Protein AF-A0A7Z9M5X7-F1 (afdb_monomer)

Solvent-accessible surface area (backbone atoms only — not comparable to full-atom values): 11691 Å² total; per-residue (Å²): 135,89,78,88,83,79,83,78,82,72,77,82,73,74,77,71,72,74,72,73,81,44,65,55,22,66,80,64,40,65,66,46,79,31,42,62,35,96,73,72,51,61,43,74,56,80,88,69,52,50,56,64,25,82,84,73,34,67,66,46,84,58,35,66,27,12,63,49,86,80,25,78,59,44,31,93,78,30,75,36,68,67,77,68,55,42,76,64,80,77,88,60,98,77,73,91,84,71,91,79,73,92,67,80,84,87,81,72,96,73,77,71,96,64,94,64,71,53,72,47,82,49,64,43,59,79,86,65,86,60,66,46,78,74,52,68,66,69,94,32,35,36,33,29,27,40,55,94,65,61,34,16,46,24,24,30,48,85,69,39,51,64,75,42,65,53,93,54,53,62,67,59,76,43,84,41,83,46,75,51,111

Structure (mmCIF, N/CA/C/O backbone):
data_AF-A0A7Z9M5X7-F1
#
_entry.id   AF-A0A7Z9M5X7-F1
#
loop_
_atom_site.group_PDB
_atom_site.id
_atom_site.type_symbol
_atom_site.label_atom_id
_atom_site.label_alt_id
_atom_site.label_comp_id
_atom_site.label_asym_id
_atom_site.label_entity_id
_atom_site.label_seq_id
_atom_site.pdbx_PDB_ins_code
_atom_site.Cartn_x
_atom_site.Cartn_y
_atom_site.Cartn_z
_atom_site.occupancy
_atom_site.B_iso_or_equiv
_atom_site.auth_seq_id
_atom_site.auth_comp_id
_atom_site.auth_asym_id
_atom_site.auth_atom_id
_atom_site.pdbx_PDB_model_num
ATOM 1 N N . MET A 1 1 ? -39.568 18.246 119.944 1.00 48.78 1 MET A N 1
ATOM 2 C CA . MET A 1 1 ? -39.068 17.417 118.819 1.00 48.78 1 MET A CA 1
ATOM 3 C C . MET A 1 1 ? -39.770 17.855 117.542 1.00 48.78 1 MET A C 1
ATOM 5 O O . MET A 1 1 ? -40.956 18.134 117.645 1.00 48.78 1 MET A O 1
ATOM 9 N N . ARG A 1 2 ? -39.073 17.828 116.387 1.00 38.84 2 ARG A N 1
ATOM 10 C CA . ARG A 1 2 ? -39.495 18.247 115.018 1.00 38.84 2 ARG A CA 1
ATOM 11 C C . ARG A 1 2 ? -39.270 19.739 114.723 1.00 38.84 2 ARG A C 1
ATOM 13 O O . ARG A 1 2 ? -39.712 20.562 115.504 1.00 38.84 2 ARG A O 1
ATOM 20 N N . LYS A 1 3 ? -38.613 20.168 113.639 1.00 44.41 3 LYS A N 1
ATOM 21 C CA . LYS A 1 3 ? -37.858 19.524 112.539 1.00 44.41 3 LYS A CA 1
ATOM 22 C C . LYS A 1 3 ? -36.760 20.532 112.135 1.00 44.41 3 LYS A C 1
ATOM 24 O O . LYS A 1 3 ? -37.069 21.705 111.967 1.00 44.41 3 LYS A O 1
ATOM 29 N N . LYS A 1 4 ? -35.498 20.101 112.004 1.00 51.28 4 LYS A N 1
ATOM 30 C CA . LYS A 1 4 ? -34.449 20.905 111.350 1.00 51.28 4 LYS A CA 1
ATOM 31 C C . LYS A 1 4 ? -34.709 20.838 109.844 1.00 51.28 4 LYS A C 1
ATOM 33 O O . LYS A 1 4 ? -34.610 19.754 109.277 1.00 51.28 4 LYS A O 1
ATOM 38 N N . ASN A 1 5 ? -35.071 21.957 109.221 1.00 49.75 5 ASN A N 1
ATOM 39 C CA . ASN A 1 5 ? -35.153 22.045 107.766 1.00 49.75 5 ASN A CA 1
ATOM 40 C C . ASN A 1 5 ? -33.733 22.216 107.223 1.00 49.75 5 ASN A C 1
ATOM 42 O O . ASN A 1 5 ? -33.118 23.266 107.389 1.00 49.75 5 ASN A O 1
ATOM 46 N N . PHE A 1 6 ? -33.207 21.147 106.635 1.00 46.16 6 PHE A N 1
ATOM 47 C CA . PHE A 1 6 ? -31.938 21.147 105.924 1.00 46.16 6 PHE A CA 1
ATOM 48 C C . PHE A 1 6 ? -32.229 21.612 104.494 1.00 46.16 6 PHE A C 1
ATOM 50 O O . PHE A 1 6 ? -32.829 20.876 103.713 1.00 46.16 6 PHE A O 1
ATOM 57 N N . VAL A 1 7 ? -31.899 22.864 104.177 1.00 56.25 7 VAL A N 1
ATOM 58 C CA . VAL A 1 7 ? -31.987 23.376 102.804 1.00 56.25 7 VAL A CA 1
ATOM 59 C C . VAL A 1 7 ? -30.739 22.896 102.074 1.00 56.25 7 VAL A C 1
ATOM 61 O O . VAL A 1 7 ? -29.641 23.395 102.307 1.00 56.25 7 VAL A O 1
ATOM 64 N N . LEU A 1 8 ? -30.908 21.867 101.248 1.00 45.38 8 LEU A N 1
ATOM 65 C CA . 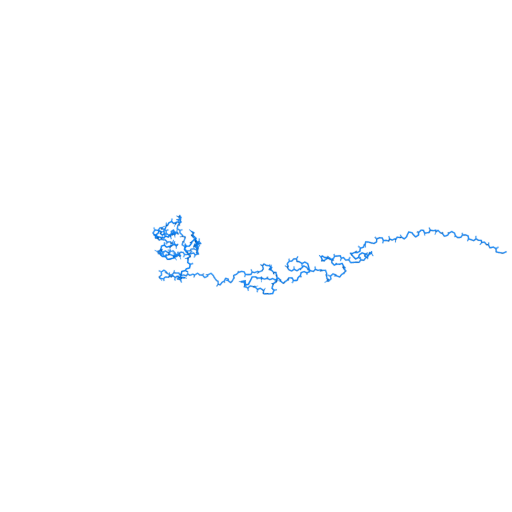LEU A 1 8 ? -29.863 21.311 100.399 1.00 45.38 8 LEU A CA 1
ATOM 66 C C . LEU A 1 8 ? -29.799 22.153 99.112 1.00 45.38 8 LEU A C 1
ATOM 68 O O . LEU A 1 8 ? -30.655 22.013 98.242 1.00 45.38 8 LEU A O 1
ATOM 72 N N . PHE A 1 9 ? -28.817 23.048 98.994 1.00 52.97 9 PHE A N 1
ATOM 73 C CA . PHE A 1 9 ? -28.481 23.667 97.709 1.00 52.97 9 PHE A CA 1
ATOM 74 C C . PHE A 1 9 ? -27.723 22.628 96.875 1.00 52.97 9 PHE A C 1
ATOM 76 O O . PHE A 1 9 ? -26.519 22.452 97.048 1.00 52.97 9 PHE A O 1
ATOM 83 N N . LEU A 1 10 ? -28.433 21.903 96.004 1.00 54.12 10 LEU A N 1
ATOM 84 C CA . LEU A 1 10 ? -27.771 21.205 94.904 1.00 54.12 10 LEU A CA 1
ATOM 85 C C . LEU A 1 10 ? -27.222 22.270 93.948 1.00 54.12 10 LEU A C 1
ATOM 87 O O . LEU A 1 10 ? -27.985 23.156 93.550 1.00 54.12 10 LEU A O 1
ATOM 91 N N . PRO A 1 11 ? -25.933 22.217 93.572 1.00 50.22 11 PRO A N 1
ATOM 92 C CA . PRO A 1 11 ? -25.444 23.082 92.520 1.00 50.22 11 PRO A CA 1
ATOM 93 C C . PRO A 1 11 ? -26.224 22.714 91.258 1.00 50.22 11 PRO A C 1
ATOM 95 O O . PRO A 1 11 ? -26.298 21.537 90.896 1.00 50.22 11 PRO A O 1
ATOM 98 N N . LEU A 1 12 ? -26.824 23.708 90.598 1.00 55.47 12 LEU A N 1
ATOM 99 C CA . LEU A 1 12 ? -27.161 23.571 89.189 1.00 55.47 12 LEU A CA 1
ATOM 100 C C . LEU A 1 12 ? -25.833 23.351 88.458 1.00 55.47 12 LEU A C 1
ATOM 102 O O . LEU A 1 12 ? -25.166 24.296 88.045 1.00 55.47 12 LEU A O 1
ATOM 106 N N . LEU A 1 13 ? -25.438 22.086 88.328 1.00 55.97 13 LEU A N 1
ATOM 107 C CA . LEU A 1 13 ? -24.708 21.630 87.164 1.00 55.97 13 LEU A CA 1
ATOM 108 C C . LEU A 1 13 ? -25.634 21.951 86.000 1.00 55.97 13 LEU A C 1
ATOM 110 O O . LEU A 1 13 ? -26.582 21.219 85.725 1.00 55.97 13 LEU A O 1
ATOM 114 N N . PHE A 1 14 ? -25.408 23.114 85.388 1.00 50.88 14 PHE A N 1
ATOM 115 C CA . PHE A 1 14 ? -25.770 23.331 84.002 1.00 50.88 14 PHE A CA 1
ATOM 116 C C . PHE A 1 14 ? -25.239 22.097 83.272 1.00 50.88 14 PHE A C 1
ATOM 118 O O . PHE A 1 14 ? -24.031 21.945 83.097 1.00 50.88 14 PHE A O 1
ATOM 125 N N . TRP A 1 15 ? -26.139 21.173 82.938 1.00 54.28 15 TRP A N 1
ATOM 126 C CA . TRP A 1 15 ? -25.952 20.277 81.816 1.00 54.28 15 TRP A CA 1
ATOM 127 C C . TRP A 1 15 ? -25.795 21.197 80.607 1.00 54.28 15 TRP A C 1
ATOM 129 O O . TRP A 1 15 ? -26.752 21.511 79.907 1.00 54.28 15 TRP A O 1
ATOM 139 N N . LEU A 1 16 ? -24.574 21.694 80.405 1.00 52.31 16 LEU A N 1
ATOM 140 C CA . LEU A 1 16 ? -24.079 21.866 79.062 1.00 52.31 16 LEU A CA 1
ATOM 141 C C . LEU A 1 16 ? -24.111 20.438 78.521 1.00 52.31 16 LEU A C 1
ATOM 143 O O . LEU A 1 16 ? -23.247 19.625 78.843 1.00 52.31 16 LEU A O 1
ATOM 147 N N . SER A 1 17 ? -25.203 20.098 77.834 1.00 57.09 17 SER A N 1
ATOM 148 C CA . SER A 1 17 ? -25.139 19.071 76.809 1.00 57.09 17 SER A CA 1
ATOM 149 C C . SER A 1 17 ? -23.939 19.481 75.964 1.00 57.09 17 SER A C 1
ATOM 151 O O . SER A 1 17 ? -24.006 20.485 75.255 1.00 57.09 17 SER A O 1
ATOM 153 N N . CYS A 1 18 ? -22.800 18.810 76.131 1.00 58.72 18 CYS A N 1
ATOM 154 C CA . CYS A 1 18 ? -21.928 18.651 74.987 1.00 58.72 18 CYS A CA 1
ATOM 155 C C . CYS A 1 18 ? -22.779 17.838 74.015 1.00 58.72 18 CYS A C 1
ATOM 157 O O . CYS A 1 18 ? -22.801 16.613 74.084 1.00 58.72 18 CYS A O 1
ATOM 159 N N . GLU A 1 19 ? -23.538 18.526 73.164 1.00 63.50 19 GLU A N 1
ATOM 160 C CA . GLU A 1 19 ? -23.719 18.016 71.819 1.00 63.50 19 GLU A CA 1
ATOM 161 C C . GLU A 1 19 ? -22.284 17.970 71.286 1.00 63.50 19 GLU A C 1
ATOM 163 O O . GLU A 1 19 ? -21.685 19.005 70.987 1.00 63.50 19 GLU A O 1
ATOM 168 N N . GLU A 1 20 ? -21.646 16.802 71.347 1.00 65.94 20 GLU A N 1
ATOM 169 C CA . GLU A 1 20 ? -20.441 16.611 70.560 1.00 65.94 20 GLU A CA 1
ATOM 170 C C . GLU A 1 20 ? -20.914 16.698 69.114 1.00 65.94 20 GLU A C 1
ATOM 172 O O . GLU A 1 20 ? -21.592 15.795 68.624 1.00 65.94 20 GLU A O 1
ATOM 177 N N . ASP A 1 21 ? -20.652 17.841 68.475 1.00 75.25 21 ASP A N 1
ATOM 178 C CA . ASP A 1 21 ? -20.867 18.038 67.045 1.00 75.25 21 ASP A CA 1
ATOM 179 C C . ASP A 1 21 ? -19.886 17.121 66.307 1.00 75.25 21 ASP A C 1
ATOM 181 O O . ASP A 1 21 ? -18.819 17.532 65.846 1.00 75.25 21 ASP A O 1
ATOM 185 N N . LEU A 1 22 ? -20.222 15.832 66.269 1.00 81.94 22 LEU A N 1
ATOM 186 C CA . LEU A 1 22 ? -19.482 14.849 65.509 1.00 81.94 22 LEU A CA 1
ATOM 187 C C . LEU A 1 22 ? -19.642 15.194 64.026 1.00 81.94 22 LEU A C 1
ATOM 189 O O . LEU A 1 22 ? -20.759 15.506 63.586 1.00 81.94 22 LEU A O 1
ATOM 193 N N . PRO A 1 23 ? -18.547 15.154 63.245 1.00 88.44 23 PRO A N 1
ATOM 194 C CA . PRO A 1 23 ? -18.641 15.326 61.808 1.00 88.44 23 PRO A CA 1
ATOM 195 C C . PRO A 1 23 ? -19.648 14.313 61.264 1.00 88.44 23 PRO A C 1
ATOM 197 O O . PRO A 1 23 ? -19.671 13.152 61.674 1.00 88.44 23 PRO A O 1
ATOM 200 N N . LYS A 1 24 ? -20.537 14.795 60.400 1.00 91.56 24 LYS A N 1
ATOM 201 C CA . LYS A 1 24 ? -21.509 13.940 59.727 1.00 91.56 24 LYS A CA 1
ATOM 202 C C . LYS A 1 24 ? -20.807 13.181 58.612 1.00 91.56 24 LYS A C 1
ATOM 204 O O . LYS A 1 24 ? -19.989 13.772 57.909 1.00 91.56 24 LYS A O 1
ATOM 209 N N . ASP A 1 25 ? -21.157 11.913 58.467 1.00 92.06 25 ASP A N 1
ATOM 210 C CA . ASP A 1 25 ? -20.797 11.103 57.309 1.00 92.06 25 ASP A CA 1
ATOM 211 C C . ASP A 1 25 ? -21.549 11.577 56.045 1.00 92.06 25 ASP A C 1
ATOM 213 O O . ASP A 1 25 ? -22.361 12.513 56.101 1.00 92.06 25 ASP A O 1
ATOM 217 N N . CYS A 1 26 ? -21.299 10.950 54.893 1.00 92.94 26 CYS A N 1
ATOM 218 C CA . CYS A 1 26 ? -21.973 11.327 53.642 1.00 92.94 26 CYS A CA 1
ATOM 219 C C . CYS A 1 26 ? -23.506 11.121 53.684 1.00 92.94 26 CYS A C 1
ATOM 221 O O . CYS A 1 26 ? -24.237 11.762 52.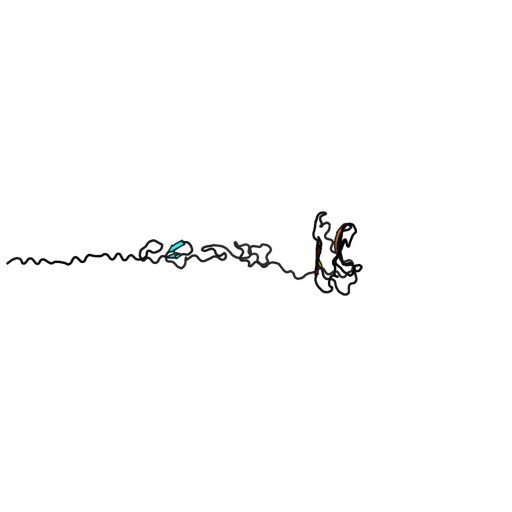928 1.00 92.94 26 CYS A O 1
ATOM 223 N N . ALA A 1 27 ? -24.019 10.287 54.600 1.00 93.06 27 ALA A N 1
ATOM 224 C CA . ALA A 1 27 ? -25.445 10.022 54.792 1.00 93.06 27 ALA A CA 1
ATOM 225 C C . ALA A 1 27 ? -26.090 11.024 55.768 1.00 93.06 27 ALA A C 1
ATOM 227 O O . ALA A 1 27 ? -27.301 10.992 56.013 1.00 93.06 27 ALA A O 1
ATOM 228 N N . GLY A 1 28 ? -25.296 11.943 56.323 1.00 90.75 28 GLY A N 1
ATOM 229 C CA . GLY A 1 28 ? -25.739 12.945 57.281 1.00 90.75 28 GLY A CA 1
ATOM 230 C C . GLY A 1 28 ? -25.826 12.437 58.722 1.00 90.75 28 GLY A C 1
ATOM 231 O O . GLY A 1 28 ? -26.390 13.149 59.562 1.00 90.75 28 GLY A O 1
ATOM 232 N N . VAL A 1 29 ? -25.285 11.252 59.022 1.00 91.25 29 VAL A N 1
ATOM 233 C CA . VAL A 1 29 ? -25.244 10.643 60.355 1.00 91.25 29 VAL A CA 1
ATOM 234 C C . VAL A 1 29 ? -24.035 11.194 61.125 1.00 91.25 29 VAL A C 1
ATOM 236 O O . VAL A 1 29 ? -22.893 10.982 60.716 1.00 91.25 29 VAL A O 1
ATOM 239 N N . PRO A 1 30 ? -24.240 11.923 62.241 1.00 92.06 30 PRO A N 1
ATOM 240 C CA . PRO A 1 30 ? -23.137 12.398 63.076 1.00 92.06 30 PRO A CA 1
ATOM 241 C C . PRO A 1 30 ? -22.311 11.229 63.625 1.00 92.06 30 PRO A C 1
ATOM 243 O O . PRO A 1 30 ? -22.854 10.368 64.317 1.00 92.06 30 PRO A O 1
ATOM 246 N N . GLY A 1 31 ? -21.010 11.212 63.328 1.00 88.00 31 GLY A N 1
ATOM 247 C CA . GLY A 1 31 ? -20.092 10.150 63.745 1.00 88.00 31 GLY A CA 1
ATOM 248 C C . GLY A 1 31 ? -20.298 8.807 63.041 1.00 88.00 31 GLY A C 1
ATOM 249 O O . GLY A 1 31 ? -19.847 7.798 63.575 1.00 88.00 31 GLY A O 1
ATOM 250 N N . GLY A 1 32 ? -21.012 8.780 61.911 1.00 89.19 32 GLY A N 1
ATOM 251 C CA . GLY A 1 32 ? -21.097 7.597 61.056 1.00 89.19 32 GLY A CA 1
ATOM 252 C C . GLY A 1 32 ? -19.807 7.352 60.266 1.00 89.19 32 GLY A C 1
ATOM 253 O O . GLY A 1 32 ? -18.961 8.241 60.155 1.00 89.19 32 GLY A O 1
ATOM 254 N N . ASP A 1 33 ? -19.674 6.140 59.726 1.00 91.38 33 ASP A N 1
ATOM 255 C CA . ASP A 1 33 ? -18.477 5.679 59.006 1.00 91.38 33 ASP A CA 1
ATOM 256 C C . ASP A 1 33 ? -18.623 5.750 57.470 1.00 91.38 33 ASP A C 1
ATOM 258 O O . ASP A 1 33 ? -17.667 5.448 56.759 1.00 91.38 33 ASP A O 1
ATOM 262 N N . ALA A 1 34 ? -19.791 6.148 56.943 1.00 90.75 34 ALA A N 1
ATOM 263 C CA . ALA A 1 34 ? -20.050 6.141 55.503 1.00 90.75 34 ALA A CA 1
ATOM 264 C C . ALA A 1 34 ? -19.240 7.216 54.752 1.00 90.75 34 ALA A C 1
ATOM 266 O O . ALA A 1 34 ? -19.184 8.388 55.149 1.00 90.75 34 ALA A O 1
ATOM 267 N N . VAL A 1 35 ? -18.658 6.837 53.618 1.00 89.00 35 VAL A N 1
ATOM 268 C CA . VAL A 1 35 ? -17.896 7.732 52.741 1.00 89.00 35 VAL A CA 1
ATOM 269 C C . VAL A 1 35 ? -18.532 7.714 51.353 1.00 89.00 35 VAL A C 1
ATOM 271 O O . VAL A 1 35 ? -19.075 6.705 50.920 1.00 89.00 35 VAL A O 1
ATOM 274 N N . GLU A 1 36 ? -18.537 8.865 50.682 1.00 88.50 36 GLU A N 1
ATOM 275 C CA . GLU A 1 36 ? -18.952 8.927 49.281 1.00 88.50 36 GLU A CA 1
ATOM 276 C C . GLU A 1 36 ? -17.824 8.335 48.431 1.00 88.50 36 GLU A C 1
ATOM 278 O O . GLU A 1 36 ? -16.700 8.843 48.471 1.00 88.50 36 GLU A O 1
ATOM 283 N N . ASP A 1 37 ? -18.109 7.244 47.723 1.00 83.12 37 ASP A N 1
ATOM 284 C CA . ASP A 1 37 ? -17.170 6.622 46.795 1.00 83.12 37 ASP A CA 1
ATOM 285 C C . ASP A 1 37 ? -17.011 7.451 45.505 1.00 83.12 37 ASP A C 1
ATOM 287 O O . ASP A 1 37 ? -17.733 8.424 45.252 1.00 83.12 37 ASP A O 1
ATOM 291 N N . ASP A 1 38 ? -16.063 7.067 44.647 1.00 78.69 38 ASP A N 1
ATOM 292 C CA . ASP A 1 38 ? -15.793 7.797 43.403 1.00 78.69 38 ASP A CA 1
ATOM 293 C C . ASP A 1 38 ? -16.965 7.724 42.386 1.00 78.69 38 ASP A C 1
ATOM 295 O O . ASP A 1 38 ? -16.961 8.450 41.386 1.00 78.69 38 ASP A O 1
ATOM 299 N N . CYS A 1 39 ? -17.995 6.899 42.632 1.00 79.62 39 CYS A N 1
ATOM 300 C CA . CYS A 1 39 ? -19.234 6.844 41.847 1.00 79.62 39 CYS A CA 1
ATOM 301 C C . CYS A 1 39 ? -20.443 7.515 42.529 1.00 79.62 39 CYS A C 1
ATOM 303 O O . CYS A 1 39 ? -21.557 7.469 41.993 1.00 79.62 39 CYS A O 1
ATOM 305 N N . GLY A 1 40 ? -20.222 8.228 43.638 1.00 79.94 40 GLY A N 1
ATOM 306 C CA . GLY A 1 40 ? -21.226 9.035 44.330 1.00 79.94 40 GLY A CA 1
ATOM 307 C C . GLY A 1 40 ? -22.194 8.227 45.199 1.00 79.94 40 GLY A C 1
ATOM 308 O O . GLY A 1 40 ? -23.258 8.736 45.572 1.00 79.94 40 GLY A O 1
ATOM 309 N N . VAL A 1 41 ? -21.878 6.964 45.493 1.00 86.62 41 VAL A N 1
ATOM 310 C CA . VAL A 1 41 ? -22.623 6.139 46.444 1.00 86.62 41 VAL A CA 1
ATOM 311 C C . VAL A 1 41 ? -22.049 6.370 47.832 1.00 86.62 41 VAL A C 1
ATOM 313 O O . VAL A 1 41 ? -20.847 6.344 48.059 1.00 86.62 41 VAL A O 1
ATOM 316 N N . CYS A 1 42 ? -22.942 6.645 48.773 1.00 89.69 42 CYS A N 1
ATOM 317 C CA . CYS A 1 42 ? -22.590 6.867 50.161 1.00 89.69 42 CYS A CA 1
ATOM 318 C C . CYS A 1 42 ? -22.847 5.595 50.976 1.00 89.69 42 CYS A C 1
ATOM 320 O O . CYS A 1 42 ? -23.989 5.344 51.379 1.00 89.69 42 CYS A O 1
ATOM 322 N N . ASP A 1 43 ? -21.800 4.811 51.222 1.00 87.44 43 ASP A N 1
ATOM 323 C CA . ASP A 1 43 ? -21.830 3.655 52.118 1.00 87.44 43 ASP A CA 1
ATOM 324 C C . ASP A 1 43 ? -20.454 3.399 52.773 1.00 87.44 43 ASP A C 1
ATOM 326 O O . ASP A 1 43 ? -19.553 4.232 52.698 1.00 87.44 43 ASP A O 1
ATOM 330 N N . ASP A 1 44 ? -20.333 2.328 53.556 1.00 87.69 44 ASP A N 1
ATOM 331 C CA . ASP A 1 44 ? -19.118 1.937 54.284 1.00 87.69 44 ASP A CA 1
ATOM 332 C C . ASP A 1 44 ? -18.506 0.631 53.749 1.00 87.69 44 ASP A C 1
ATOM 334 O O . ASP A 1 44 ? -17.675 0.011 54.423 1.00 87.69 44 ASP A O 1
ATOM 338 N N . ASN A 1 45 ? -18.936 0.171 52.569 1.00 82.31 45 ASN A N 1
ATOM 339 C CA . ASN A 1 45 ? -18.566 -1.129 52.042 1.00 82.31 45 ASN A CA 1
ATOM 340 C C . ASN A 1 45 ? -17.498 -1.017 50.939 1.00 82.31 45 ASN A C 1
ATOM 342 O O . ASN A 1 45 ? -17.833 -0.985 49.754 1.00 82.31 45 ASN A O 1
ATOM 346 N N . PRO A 1 46 ? -16.207 -1.191 51.291 1.00 79.94 46 PRO A N 1
ATOM 347 C CA . PRO A 1 46 ? -15.104 -1.035 50.347 1.00 79.94 46 PRO A CA 1
ATOM 348 C C . PRO A 1 46 ? -15.096 -2.056 49.202 1.00 79.94 46 PRO A C 1
ATOM 350 O O . PRO A 1 46 ? -14.268 -1.987 48.302 1.00 79.94 46 PRO A O 1
ATOM 353 N N . SER A 1 47 ? -15.968 -3.070 49.253 1.00 77.06 47 SER A N 1
ATOM 354 C CA . SER A 1 47 ? -16.101 -4.057 48.179 1.00 77.06 47 SER A CA 1
ATOM 355 C C . SER A 1 47 ? -16.991 -3.604 47.020 1.00 77.06 47 SER A C 1
ATOM 357 O O . SER A 1 47 ? -17.003 -4.286 45.994 1.00 77.06 47 SER A O 1
ATOM 359 N N . ASN A 1 48 ? -17.738 -2.505 47.170 1.00 73.62 48 ASN A N 1
ATOM 360 C CA . ASN A 1 48 ? -18.510 -1.897 46.084 1.00 73.62 48 ASN A CA 1
ATOM 361 C C . ASN A 1 48 ? -18.106 -0.457 45.770 1.00 73.62 48 ASN A C 1
ATOM 363 O O . ASN A 1 48 ? -18.828 0.193 45.017 1.00 73.62 48 ASN A O 1
ATOM 367 N N . ASP A 1 49 ? -16.952 -0.017 46.271 1.00 76.94 49 ASP A N 1
ATOM 368 C CA . ASP A 1 49 ? -16.280 1.199 45.824 1.00 76.94 49 ASP A CA 1
ATOM 369 C C . ASP A 1 49 ? -15.918 1.001 44.344 1.00 76.94 49 ASP A C 1
ATOM 371 O O . ASP A 1 49 ? -15.029 0.216 44.006 1.00 76.94 49 ASP A O 1
ATOM 375 N N . CYS A 1 50 ? -16.688 1.618 43.448 1.00 78.56 50 CYS A N 1
ATOM 376 C CA . CYS A 1 50 ? -16.661 1.365 42.008 1.00 78.56 50 CYS A CA 1
ATOM 377 C C . CYS A 1 50 ? -15.243 1.286 41.404 1.00 78.56 50 CYS A C 1
ATOM 379 O O . CYS A 1 50 ? -14.512 2.274 41.386 1.00 78.56 50 CYS A O 1
ATOM 381 N N . GLU A 1 51 ? -14.884 0.137 40.818 1.00 81.19 51 GLU A N 1
ATOM 382 C CA . GLU A 1 51 ? -13.630 -0.004 40.068 1.00 81.19 51 GLU A CA 1
ATOM 383 C C . GLU A 1 51 ? -13.711 0.703 38.701 1.00 81.19 51 GLU A C 1
ATOM 385 O O . GLU A 1 51 ? -14.767 0.768 38.058 1.00 81.19 51 GLU A O 1
ATOM 390 N N . GLU A 1 52 ? -12.577 1.251 38.260 1.00 86.56 52 GLU A N 1
ATOM 391 C CA . GLU A 1 52 ? -12.405 1.814 36.921 1.00 86.56 52 GLU A CA 1
ATOM 392 C C . GLU A 1 52 ? -12.416 0.682 35.883 1.00 86.56 52 GLU A C 1
ATOM 394 O O . GLU A 1 52 ? -11.690 -0.307 36.017 1.00 86.56 52 GLU A O 1
ATOM 399 N N . ASP A 1 53 ? -13.245 0.807 34.844 1.00 87.31 53 ASP A N 1
ATOM 400 C CA . ASP A 1 53 ? -13.200 -0.125 33.725 1.00 87.31 53 ASP A CA 1
ATOM 401 C C . ASP A 1 53 ? -11.981 0.129 32.828 1.00 87.31 53 ASP A C 1
ATOM 403 O O . ASP A 1 53 ? -11.217 1.082 32.976 1.00 87.31 53 ASP A O 1
ATOM 407 N N . CYS A 1 54 ? -11.786 -0.735 31.841 1.00 88.56 54 CYS A N 1
ATOM 408 C CA . CYS A 1 54 ? -10.628 -0.656 30.960 1.00 88.56 54 CYS A CA 1
ATOM 409 C C . CYS A 1 54 ? -10.608 0.581 30.029 1.00 88.56 54 CYS A C 1
ATOM 411 O O . CYS A 1 54 ? -9.592 0.830 29.381 1.00 88.56 54 CYS A O 1
ATOM 413 N N . ALA A 1 55 ? -11.699 1.354 29.957 1.00 89.81 55 ALA A N 1
ATOM 414 C CA . ALA A 1 55 ? -11.801 2.615 29.221 1.00 89.81 55 ALA A CA 1
ATOM 415 C C . ALA A 1 55 ? -11.616 3.848 30.125 1.00 89.81 55 ALA A C 1
ATOM 417 O O . ALA A 1 55 ? -11.755 4.984 29.663 1.00 89.81 55 ALA A O 1
ATOM 418 N N . GLY A 1 56 ? -11.312 3.634 31.403 1.00 87.38 56 GLY A N 1
ATOM 419 C CA . GLY A 1 56 ? -11.142 4.699 32.376 1.00 87.38 56 GLY A CA 1
ATOM 420 C C . GLY A 1 56 ? -12.454 5.206 32.981 1.00 87.38 56 GLY A C 1
ATOM 421 O O . GLY A 1 56 ? -12.536 6.349 33.433 1.00 87.38 56 GLY A O 1
ATOM 422 N N . ILE A 1 57 ? -13.527 4.409 32.912 1.00 84.38 57 ILE A N 1
ATOM 423 C CA . ILE A 1 57 ? -14.856 4.796 33.389 1.00 84.38 57 ILE A CA 1
ATOM 424 C C . ILE A 1 57 ? -15.169 4.054 34.689 1.00 84.38 57 ILE A C 1
ATOM 426 O O . ILE A 1 57 ? -15.298 2.831 34.704 1.00 84.38 57 ILE A O 1
ATOM 430 N N . LEU A 1 58 ? -15.340 4.802 35.780 1.00 85.62 58 LEU A N 1
ATOM 431 C CA . LEU A 1 58 ? -15.756 4.264 37.079 1.00 85.62 58 LEU A CA 1
ATOM 432 C C . LEU A 1 58 ? -17.133 3.601 36.987 1.00 85.62 58 LEU A C 1
ATOM 434 O O . LEU A 1 58 ? -18.092 4.207 36.502 1.00 85.62 58 LEU A O 1
ATOM 438 N N . GLY A 1 59 ? -17.223 2.346 37.433 1.00 81.06 59 GLY A N 1
ATOM 439 C CA . GLY A 1 59 ? -18.447 1.545 37.325 1.00 81.06 59 GLY A CA 1
ATOM 440 C C . GLY A 1 59 ? -18.837 1.202 35.880 1.00 81.06 59 GLY A C 1
ATOM 441 O O . GLY A 1 59 ? -19.973 0.793 35.621 1.00 81.06 59 GLY A O 1
ATOM 442 N N . GLY A 1 60 ? -17.923 1.394 34.927 1.00 83.81 60 GLY A N 1
ATOM 443 C CA . GLY A 1 60 ? -18.128 1.050 33.531 1.00 83.81 60 GLY A CA 1
ATOM 444 C C . GLY A 1 60 ? -18.156 -0.463 33.298 1.00 83.81 60 GLY A C 1
ATOM 445 O O . GLY A 1 60 ? -17.711 -1.267 34.116 1.00 83.81 60 GLY A O 1
ATOM 446 N N . ASN A 1 61 ? -18.728 -0.868 32.167 1.00 88.94 61 ASN A N 1
ATOM 447 C CA . ASN A 1 61 ? -18.869 -2.271 31.778 1.00 88.94 61 ASN A CA 1
ATOM 448 C C . ASN A 1 61 ? -18.233 -2.566 30.414 1.00 88.94 61 ASN A C 1
ATOM 450 O O . ASN A 1 61 ? -18.656 -3.502 29.728 1.00 88.94 61 ASN A O 1
ATOM 454 N N . ASN A 1 62 ? -17.251 -1.758 30.002 1.00 92.62 62 ASN A N 1
ATOM 455 C CA . ASN A 1 62 ? -16.596 -1.962 28.722 1.00 92.62 62 ASN A CA 1
ATOM 456 C C . ASN A 1 62 ? -15.813 -3.277 28.694 1.00 92.62 62 ASN A C 1
ATOM 458 O O . ASN A 1 62 ? -15.096 -3.632 29.629 1.00 92.62 62 ASN A O 1
ATOM 462 N N . ILE A 1 63 ? -15.931 -3.988 27.575 1.00 94.56 63 ILE A N 1
ATOM 463 C CA . ILE A 1 63 ? -15.079 -5.126 27.244 1.00 94.56 63 ILE A CA 1
ATOM 464 C C . ILE A 1 63 ? -13.989 -4.593 26.322 1.00 94.56 63 ILE A C 1
ATOM 466 O O . ILE A 1 63 ? -14.278 -4.206 25.190 1.00 94.56 63 ILE A O 1
ATOM 470 N N . CYS A 1 64 ? -12.750 -4.567 26.798 1.00 95.25 64 CYS A N 1
ATOM 471 C CA . CYS A 1 64 ? -11.632 -4.081 26.002 1.00 95.25 64 C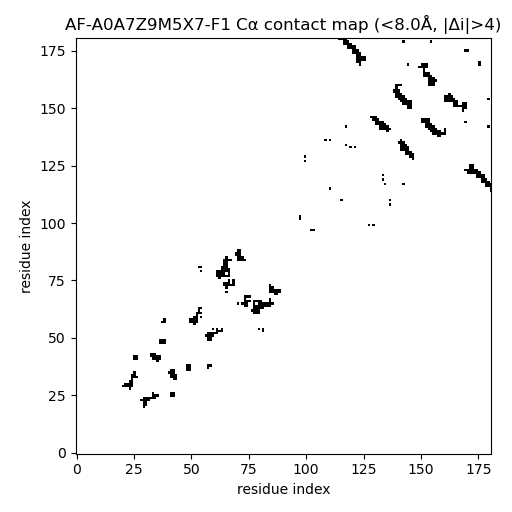YS A CA 1
ATOM 472 C C . CYS A 1 64 ? -11.049 -5.142 25.076 1.00 95.25 64 CYS A C 1
ATOM 474 O O . CYS A 1 64 ? -11.000 -6.335 25.392 1.00 95.25 64 CYS A O 1
ATOM 476 N N . GLY A 1 65 ? -10.617 -4.677 23.913 1.00 95.81 65 GLY A N 1
ATOM 477 C CA . GLY A 1 65 ? -9.884 -5.449 22.926 1.00 95.81 65 GLY A CA 1
ATOM 478 C C . GLY A 1 65 ? -9.983 -4.796 21.557 1.00 95.81 65 GLY A C 1
ATOM 479 O O . GLY A 1 65 ? -10.672 -3.794 21.375 1.00 95.81 65 GLY A O 1
ATOM 480 N N . CYS A 1 66 ? -9.334 -5.391 20.564 1.00 95.69 66 CYS A N 1
ATOM 481 C CA . CYS A 1 66 ? -9.352 -4.826 19.226 1.00 95.69 66 CYS A CA 1
ATOM 482 C C . CYS A 1 66 ? -10.753 -4.850 18.590 1.00 95.69 66 CYS A C 1
ATOM 484 O O . CYS A 1 66 ? -11.349 -5.917 18.414 1.00 95.69 66 CYS A O 1
ATOM 486 N N . THR A 1 67 ? -11.249 -3.679 18.180 1.00 95.19 67 THR A N 1
ATOM 487 C CA . THR A 1 67 ? -12.558 -3.533 17.510 1.00 95.19 67 THR A CA 1
ATOM 488 C C . THR A 1 67 ? -12.469 -3.543 15.979 1.00 95.19 67 THR A C 1
ATOM 490 O O . THR A 1 67 ? -13.493 -3.652 15.299 1.00 95.19 67 THR A O 1
ATOM 493 N N . ASP A 1 68 ? -11.259 -3.478 15.416 1.00 92.19 68 ASP A N 1
ATOM 494 C CA . ASP A 1 68 ? -11.026 -3.521 13.973 1.00 92.19 68 ASP A CA 1
ATOM 495 C C . ASP A 1 68 ? -11.203 -4.947 13.431 1.00 92.19 68 ASP A C 1
ATOM 497 O O . ASP A 1 68 ? -10.371 -5.823 13.652 1.00 92.19 68 ASP A O 1
ATOM 501 N N . SER A 1 69 ? -12.272 -5.168 12.661 1.00 92.12 69 SER A N 1
ATOM 502 C CA . SER A 1 69 ? -12.574 -6.460 12.022 1.00 92.12 69 SER A CA 1
ATOM 503 C C . SER A 1 69 ? -11.510 -6.967 11.035 1.00 92.12 69 SER A C 1
ATOM 505 O O . SER A 1 69 ? -11.575 -8.121 10.615 1.00 92.12 69 SER A O 1
ATOM 507 N N . THR A 1 70 ? -10.558 -6.119 10.636 1.00 84.44 70 THR A N 1
ATOM 508 C CA . THR A 1 70 ? -9.440 -6.472 9.748 1.00 84.44 70 THR A CA 1
ATOM 509 C C . THR A 1 70 ? -8.155 -6.831 10.500 1.00 84.44 70 THR A C 1
ATOM 511 O O . THR A 1 70 ? -7.204 -7.311 9.879 1.00 84.44 70 THR A O 1
ATOM 514 N N . ALA A 1 71 ? -8.113 -6.627 11.820 1.00 88.81 71 ALA A N 1
ATOM 515 C CA . ALA A 1 71 ? -6.969 -6.969 12.656 1.00 88.81 71 ALA A CA 1
ATOM 516 C C . ALA A 1 71 ? -6.908 -8.473 12.963 1.00 88.81 71 ALA A C 1
ATOM 518 O O . ALA A 1 71 ? -7.928 -9.157 13.063 1.00 88.81 71 ALA A O 1
ATOM 519 N N . VAL A 1 72 ? -5.693 -8.989 13.166 1.00 88.19 72 VAL A N 1
ATOM 520 C CA . VAL A 1 72 ? -5.461 -10.419 13.453 1.00 88.19 72 VAL A CA 1
ATOM 521 C C . VAL A 1 72 ? -6.046 -10.825 14.806 1.00 88.19 72 VAL A C 1
ATOM 523 O O . VAL A 1 72 ? -6.564 -11.929 14.964 1.00 88.19 72 VAL A O 1
ATOM 526 N N . ASN A 1 73 ? -5.999 -9.914 15.773 1.00 92.38 73 ASN A N 1
ATOM 527 C CA . ASN A 1 73 ? -6.521 -10.091 17.122 1.00 92.38 73 ASN A CA 1
ATOM 528 C C . ASN A 1 73 ? -7.895 -9.426 17.320 1.00 92.38 73 ASN A C 1
ATOM 530 O O . ASN A 1 73 ? -8.240 -9.068 18.448 1.00 92.38 73 ASN A O 1
ATOM 534 N N . TYR A 1 74 ? -8.678 -9.264 16.245 1.00 93.81 74 TYR A N 1
ATOM 535 C CA . TYR A 1 74 ? -10.049 -8.763 16.326 1.00 93.81 74 TYR A CA 1
ATOM 536 C C . TYR A 1 74 ? -10.863 -9.525 17.382 1.00 93.81 74 TYR A C 1
ATOM 538 O O . TYR A 1 74 ? -10.989 -10.753 17.330 1.00 93.81 74 TYR A O 1
ATOM 546 N N . ASN A 1 75 ? -11.467 -8.788 18.312 1.00 96.19 75 ASN A N 1
ATOM 547 C CA . ASN A 1 75 ? -12.345 -9.333 19.332 1.00 96.19 75 ASN A CA 1
ATOM 548 C C . ASN A 1 75 ? -13.787 -8.867 19.104 1.00 96.19 75 ASN A C 1
ATOM 550 O O . ASN A 1 75 ? -14.165 -7.748 19.436 1.00 96.19 75 ASN A O 1
ATOM 554 N N . SER A 1 76 ? -14.634 -9.774 18.612 1.00 96.88 76 SER A N 1
ATOM 555 C CA . SER A 1 76 ? -16.052 -9.480 18.357 1.00 96.88 76 SER A CA 1
ATOM 556 C C . SER A 1 76 ? -16.883 -9.122 19.596 1.00 96.88 76 SER A C 1
ATOM 558 O O . SER A 1 76 ? -17.982 -8.593 19.444 1.00 96.88 76 SER A O 1
ATOM 560 N N . THR A 1 77 ? -16.395 -9.411 20.808 1.00 97.19 77 THR A N 1
ATOM 561 C CA . THR A 1 77 ? -17.073 -9.013 22.050 1.00 97.19 77 THR A CA 1
ATOM 562 C C . THR A 1 77 ? -16.558 -7.693 22.609 1.00 97.19 77 THR A C 1
ATOM 564 O O . THR A 1 77 ? -17.117 -7.224 23.595 1.00 97.19 77 THR A O 1
ATOM 567 N N . ALA A 1 78 ? -15.497 -7.111 22.038 1.00 96.31 78 ALA A N 1
ATOM 568 C CA . ALA A 1 78 ? -14.972 -5.839 22.508 1.00 96.31 78 ALA A CA 1
ATOM 569 C C . ALA A 1 78 ? -15.974 -4.709 22.227 1.00 96.31 78 ALA A C 1
ATOM 571 O O . ALA A 1 78 ? -16.471 -4.557 21.110 1.00 96.31 78 ALA A O 1
ATOM 572 N N . THR A 1 79 ? -16.274 -3.921 23.256 1.00 95.56 79 THR A N 1
ATOM 5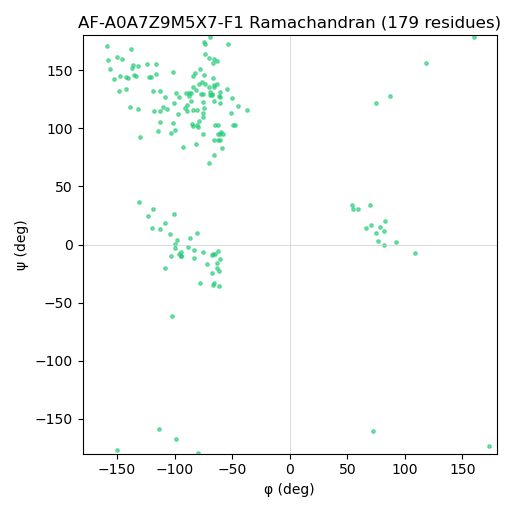73 C CA . THR A 1 79 ? -17.121 -2.721 23.179 1.00 95.56 79 THR A CA 1
ATOM 574 C C . THR A 1 79 ? -16.299 -1.435 23.206 1.00 95.56 79 THR A C 1
ATOM 576 O O . THR A 1 79 ? -16.849 -0.367 22.947 1.00 95.56 79 THR A O 1
ATOM 579 N N . PHE A 1 80 ? -14.998 -1.534 23.499 1.00 96.00 80 PHE A N 1
ATOM 580 C CA . PHE A 1 80 ? -14.053 -0.425 23.527 1.00 96.00 80 PHE A CA 1
ATOM 581 C C . PHE A 1 80 ? -12.693 -0.875 22.981 1.00 96.00 80 PHE A C 1
ATOM 583 O O . PHE A 1 80 ? -12.199 -1.940 23.351 1.00 96.00 80 PHE A O 1
ATOM 590 N N . ASP A 1 81 ? -12.103 -0.067 22.099 1.00 95.19 81 ASP A N 1
ATOM 591 C CA . ASP A 1 81 ? -10.773 -0.330 21.549 1.00 95.19 81 ASP A CA 1
ATOM 592 C C . ASP A 1 81 ? -9.699 0.105 22.547 1.00 95.19 81 ASP A C 1
ATOM 594 O O . ASP A 1 81 ? -9.568 1.290 22.852 1.00 95.19 81 ASP A O 1
ATOM 598 N N . ASP A 1 82 ? -8.926 -0.853 23.046 1.00 94.69 82 ASP A N 1
ATOM 599 C CA . ASP A 1 82 ? -7.813 -0.609 23.968 1.00 94.69 82 ASP A CA 1
ATOM 600 C C . ASP A 1 82 ? -6.490 -0.294 23.253 1.00 94.69 82 ASP A C 1
ATOM 602 O O . ASP A 1 82 ? -5.443 -0.176 23.892 1.00 94.69 82 ASP A O 1
ATOM 606 N N . GLY A 1 83 ? -6.514 -0.159 21.923 1.00 91.94 83 GLY A N 1
ATOM 607 C CA . GLY A 1 83 ? -5.327 0.093 21.114 1.00 91.94 83 GLY A CA 1
ATOM 608 C C . GLY A 1 83 ? -4.436 -1.137 20.940 1.00 91.94 83 GLY A C 1
ATOM 609 O O . GLY A 1 83 ? -3.328 -1.007 20.419 1.00 91.94 83 GLY A O 1
ATOM 610 N N . SER A 1 84 ? -4.899 -2.328 21.340 1.00 92.50 84 SER A N 1
ATOM 611 C CA . SER A 1 84 ? -4.167 -3.585 21.150 1.00 92.50 84 SER A CA 1
ATOM 612 C C . SER A 1 84 ? -4.207 -4.108 19.714 1.00 92.50 84 SER A C 1
ATOM 614 O O . SER A 1 84 ? -3.529 -5.092 19.432 1.00 92.50 84 SER A O 1
ATOM 616 N N . CYS A 1 85 ? -4.980 -3.496 18.807 1.00 92.69 85 CYS A N 1
ATOM 617 C CA . CYS A 1 85 ? -5.152 -3.977 17.436 1.00 92.69 85 CYS A CA 1
ATOM 618 C C . CYS A 1 85 ? -3.823 -4.255 16.718 1.00 92.69 85 CYS A C 1
ATOM 620 O O . CYS A 1 85 ? -3.067 -3.349 16.360 1.00 92.69 85 CYS A O 1
ATOM 622 N N . GLU A 1 86 ? -3.583 -5.532 16.432 1.00 89.62 86 GLU A N 1
ATOM 623 C CA . GLU A 1 86 ? -2.475 -5.997 15.615 1.00 89.62 86 GLU A CA 1
ATOM 624 C C . GLU A 1 86 ? -2.843 -5.796 14.149 1.00 89.62 86 GLU A C 1
ATOM 626 O O . GLU A 1 86 ? -3.620 -6.551 13.550 1.00 89.62 86 GLU A O 1
ATOM 631 N N . ARG A 1 87 ? -2.302 -4.723 13.570 1.00 78.25 87 ARG A N 1
ATOM 632 C CA . ARG A 1 87 ? -2.508 -4.423 12.161 1.00 78.25 87 ARG A CA 1
ATOM 633 C C . ARG A 1 87 ? -1.561 -5.250 11.295 1.00 78.25 87 ARG A C 1
ATOM 635 O O . ARG A 1 87 ? -0.354 -5.250 11.512 1.00 78.25 87 ARG A O 1
ATOM 642 N N . PHE A 1 88 ? -2.167 -5.832 10.262 1.00 63.22 88 PHE A N 1
ATOM 643 C CA . PHE A 1 88 ? -1.607 -6.649 9.185 1.00 63.22 88 PHE A CA 1
ATOM 644 C C . PHE A 1 88 ? -1.217 -8.079 9.554 1.00 63.22 88 PHE A C 1
ATOM 646 O O . PHE A 1 88 ? -0.301 -8.340 10.325 1.00 63.22 88 PHE A O 1
ATOM 653 N N . ILE A 1 89 ? -1.840 -9.013 8.835 1.00 60.62 89 ILE A N 1
ATOM 654 C CA . ILE A 1 89 ? -1.144 -10.217 8.404 1.00 60.62 89 ILE A CA 1
ATOM 655 C C . ILE A 1 89 ? -0.012 -9.724 7.494 1.00 60.62 89 ILE A C 1
ATOM 657 O O . ILE A 1 89 ? -0.238 -9.463 6.311 1.00 60.62 89 ILE A O 1
ATOM 661 N N . ASP A 1 90 ? 1.189 -9.539 8.040 1.00 62.06 90 ASP A N 1
ATOM 662 C CA . ASP A 1 90 ? 2.386 -9.576 7.209 1.00 62.06 90 ASP A CA 1
ATOM 663 C C . ASP A 1 90 ? 2.484 -11.012 6.694 1.00 62.06 90 ASP A C 1
ATOM 665 O O . ASP A 1 90 ? 3.017 -11.909 7.347 1.00 62.06 90 ASP A O 1
ATOM 669 N N . ASN A 1 91 ? 1.865 -11.260 5.539 1.00 57.81 91 ASN A N 1
ATOM 670 C CA . ASN A 1 91 ? 1.975 -12.542 4.853 1.00 57.81 91 ASN A CA 1
ATOM 671 C C . ASN A 1 91 ? 3.434 -12.816 4.439 1.00 57.81 91 ASN A C 1
ATOM 673 O O . ASN A 1 91 ? 3.727 -13.915 3.983 1.00 57.81 91 ASN A O 1
ATOM 677 N N . GLY A 1 92 ? 4.342 -11.860 4.639 1.00 64.69 92 GLY A N 1
ATOM 678 C CA . GLY A 1 92 ? 5.723 -11.851 4.219 1.00 64.69 92 GLY A CA 1
ATOM 679 C C . GLY A 1 92 ? 5.956 -10.684 3.266 1.00 64.69 92 GLY A C 1
ATOM 680 O O . GLY A 1 92 ? 5.051 -10.240 2.554 1.00 64.69 92 GLY A O 1
ATOM 681 N N . GLU A 1 93 ? 7.211 -10.251 3.191 1.00 73.50 93 GLU A N 1
ATOM 682 C CA . GLU A 1 93 ? 7.720 -9.312 2.188 1.00 73.50 93 GLU A CA 1
ATOM 683 C C . GLU A 1 93 ? 7.758 -9.995 0.806 1.00 73.50 93 GLU A C 1
ATOM 685 O O . GLU A 1 93 ? 8.814 -10.356 0.279 1.00 73.50 93 GLU A O 1
ATOM 690 N N . PHE A 1 94 ? 6.584 -10.246 0.227 1.00 82.00 94 PHE A N 1
ATOM 691 C CA . PHE A 1 94 ? 6.467 -10.778 -1.121 1.00 82.00 94 PHE A CA 1
ATOM 692 C C . PHE A 1 94 ? 6.546 -9.655 -2.142 1.00 82.00 94 PHE A C 1
ATOM 694 O O . PHE A 1 94 ? 5.883 -8.625 -2.031 1.00 82.00 94 PHE A O 1
ATOM 701 N N . PHE A 1 95 ? 7.315 -9.902 -3.191 1.00 88.56 95 PHE A N 1
ATOM 702 C CA . PHE A 1 95 ? 7.402 -9.032 -4.346 1.00 88.56 95 PHE A CA 1
ATOM 703 C C . PHE A 1 95 ? 7.261 -9.852 -5.621 1.00 88.56 95 PHE A C 1
ATOM 705 O O . PHE A 1 95 ? 7.580 -11.043 -5.664 1.00 88.56 95 PHE A O 1
ATOM 712 N N . LEU A 1 96 ? 6.779 -9.197 -6.672 1.00 91.19 96 LEU A N 1
ATOM 713 C CA . LEU A 1 96 ? 6.801 -9.761 -8.012 1.00 91.19 96 LEU A CA 1
ATOM 714 C C . LEU A 1 96 ? 8.233 -9.672 -8.543 1.00 91.19 96 LEU A C 1
ATOM 716 O O . LEU A 1 96 ? 8.819 -8.590 -8.578 1.00 91.19 96 LEU A O 1
ATOM 720 N N . SER A 1 97 ? 8.794 -10.819 -8.916 1.00 91.12 97 SER A N 1
ATOM 721 C CA . SER A 1 97 ? 10.093 -10.907 -9.579 1.00 91.12 97 SER A CA 1
ATOM 722 C C . SER A 1 97 ? 9.863 -11.000 -11.079 1.00 91.12 97 SER A C 1
ATOM 724 O O . SER A 1 97 ? 9.126 -11.876 -11.522 1.00 91.12 97 SER A O 1
ATOM 726 N N . PHE A 1 98 ? 10.511 -10.116 -11.826 1.00 90.75 98 PHE A N 1
ATOM 727 C CA . PHE A 1 98 ? 10.515 -10.084 -13.285 1.00 90.75 98 PHE A CA 1
ATOM 728 C C . PHE A 1 98 ? 11.937 -10.487 -13.712 1.00 90.75 98 PHE A C 1
ATOM 730 O O . PHE A 1 98 ? 12.895 -9.843 -13.286 1.00 90.75 98 PHE A O 1
ATOM 737 N N . ASP A 1 99 ? 12.089 -11.594 -14.441 1.00 85.12 99 ASP A N 1
ATOM 738 C CA . ASP A 1 99 ? 13.374 -12.115 -14.929 1.00 85.12 99 ASP A CA 1
ATOM 739 C C . ASP A 1 99 ? 13.852 -11.441 -16.230 1.00 85.12 99 ASP A C 1
ATOM 741 O O . ASP A 1 99 ? 14.975 -11.676 -16.685 1.00 85.12 99 ASP A O 1
ATOM 745 N N . GLY A 1 100 ? 13.013 -10.566 -16.790 1.00 82.44 100 GLY A N 1
ATOM 746 C CA . GLY A 1 100 ? 13.303 -9.781 -17.984 1.00 82.44 100 GLY A CA 1
ATOM 747 C C . GLY A 1 100 ? 12.844 -10.450 -19.280 1.00 82.44 100 GLY A C 1
ATOM 748 O O . GLY A 1 100 ? 13.052 -9.881 -20.356 1.00 82.44 100 GLY A O 1
ATOM 749 N N . VAL A 1 101 ? 12.205 -11.622 -19.211 1.00 83.62 101 VAL A N 1
ATOM 750 C CA . VAL A 1 101 ? 11.687 -12.366 -20.362 1.00 83.62 101 VAL A CA 1
ATOM 751 C C . VAL A 1 101 ? 10.162 -12.427 -20.301 1.00 83.62 101 VAL A C 1
ATOM 753 O O . VAL A 1 101 ? 9.572 -13.291 -19.666 1.00 83.62 101 VAL A O 1
ATOM 756 N N . ASP A 1 102 ? 9.514 -11.525 -21.043 1.00 82.81 102 ASP A N 1
ATOM 757 C CA . ASP A 1 102 ? 8.053 -11.481 -21.221 1.00 82.81 102 ASP A CA 1
ATOM 758 C C . ASP A 1 102 ? 7.239 -11.414 -19.909 1.00 82.81 102 ASP A C 1
ATOM 760 O O . ASP A 1 102 ? 6.089 -11.855 -19.854 1.00 82.81 102 ASP A O 1
ATOM 764 N N . ASP A 1 103 ? 7.795 -10.801 -18.861 1.00 87.94 103 ASP A N 1
ATOM 765 C CA . ASP A 1 103 ? 7.102 -10.643 -17.586 1.00 87.94 103 ASP A CA 1
ATOM 766 C C . ASP A 1 103 ? 6.218 -9.393 -17.553 1.00 87.94 103 ASP A C 1
ATOM 768 O O . ASP A 1 103 ? 6.675 -8.258 -17.714 1.00 87.94 103 ASP A O 1
ATOM 772 N N . TYR A 1 104 ? 4.935 -9.587 -17.271 1.00 91.75 104 TYR A N 1
ATOM 773 C CA . TYR A 1 104 ? 4.005 -8.507 -16.970 1.00 91.75 104 TYR A CA 1
ATOM 774 C C . TYR A 1 104 ? 2.817 -9.039 -16.177 1.00 91.75 104 TYR A C 1
ATOM 776 O O . TYR A 1 104 ? 2.487 -10.225 -16.211 1.00 91.75 104 TYR A O 1
ATOM 784 N N . VAL A 1 105 ? 2.144 -8.130 -15.478 1.00 93.31 105 VAL A N 1
ATOM 785 C CA . VAL A 1 105 ? 0.841 -8.398 -14.876 1.00 93.31 105 VAL A CA 1
ATOM 786 C C . VAL A 1 105 ? -0.183 -7.546 -15.603 1.00 93.31 105 VAL A C 1
ATOM 788 O O . VAL A 1 105 ? -0.125 -6.319 -15.548 1.00 93.31 105 VAL A O 1
ATOM 791 N N . ASP A 1 106 ? -1.110 -8.203 -16.293 1.00 91.69 106 ASP A N 1
ATOM 792 C CA . ASP A 1 106 ? -2.257 -7.539 -16.899 1.00 91.69 106 ASP A CA 1
ATOM 793 C C . ASP A 1 106 ? -3.403 -7.487 -15.888 1.00 91.69 106 ASP A C 1
ATOM 795 O O . ASP A 1 106 ? -3.931 -8.514 -15.455 1.00 91.69 106 ASP A O 1
ATOM 799 N N . LEU A 1 107 ? -3.759 -6.269 -15.494 1.00 89.75 107 LEU A N 1
ATOM 800 C CA . LEU A 1 107 ? -4.850 -6.000 -14.569 1.00 89.75 107 LEU A CA 1
ATOM 801 C C . LEU A 1 107 ? -6.140 -5.561 -15.291 1.00 89.75 107 LEU A C 1
ATOM 803 O O . LEU A 1 107 ? -7.155 -5.308 -14.642 1.00 89.75 107 LEU A O 1
ATOM 807 N N . GLY A 1 108 ? -6.125 -5.479 -16.624 1.00 88.62 108 GLY A N 1
ATOM 808 C CA . GLY A 1 108 ? -7.213 -4.934 -17.427 1.00 88.62 108 GLY A CA 1
ATOM 809 C C . GLY A 1 108 ? -7.335 -3.409 -17.333 1.00 88.62 108 GLY A C 1
ATOM 810 O O . GLY A 1 108 ? -6.400 -2.694 -16.967 1.00 88.62 108 GLY A O 1
ATOM 811 N N . ASP A 1 109 ? -8.513 -2.891 -17.691 1.00 84.94 109 ASP A N 1
ATOM 812 C CA . ASP A 1 109 ? -8.791 -1.451 -17.705 1.00 84.94 109 ASP A CA 1
ATOM 813 C C . ASP A 1 109 ? -9.136 -0.939 -16.298 1.00 84.94 109 ASP A C 1
ATOM 815 O O . ASP A 1 109 ? -10.296 -0.918 -15.883 1.00 84.94 109 ASP A O 1
ATOM 819 N N . MET A 1 110 ? -8.098 -0.593 -15.535 1.00 83.62 110 MET A N 1
ATOM 820 C CA . MET A 1 110 ? -8.225 -0.112 -14.153 1.00 83.62 110 MET A CA 1
ATOM 821 C C . MET A 1 110 ? -7.924 1.378 -13.974 1.00 83.62 110 MET A C 1
ATOM 823 O O . MET A 1 110 ? -8.305 1.958 -12.957 1.00 83.62 110 MET A O 1
ATOM 827 N N . LEU A 1 111 ? -7.211 2.000 -14.915 1.00 78.81 111 LEU A N 1
ATOM 828 C CA . LEU A 1 111 ? -6.812 3.402 -14.804 1.00 78.81 111 LEU A CA 1
ATOM 829 C C . LEU A 1 111 ? -7.902 4.292 -15.405 1.00 78.81 111 LEU A C 1
ATOM 831 O O . LEU A 1 111 ? -8.218 4.179 -16.586 1.00 78.81 111 LEU A O 1
ATOM 835 N N . SER A 1 112 ? -8.469 5.193 -14.599 1.00 76.25 112 SER A N 1
ATOM 836 C CA . SER A 1 112 ? -9.436 6.172 -15.099 1.00 76.25 112 SER A CA 1
ATOM 837 C C . SER A 1 112 ? -8.783 7.116 -16.119 1.00 76.25 112 SER A C 1
ATOM 839 O O . SER A 1 112 ? -7.571 7.327 -16.116 1.00 76.25 112 SER A O 1
ATOM 841 N N . GLN A 1 113 ? -9.597 7.734 -16.978 1.00 78.25 113 GLN A N 1
ATOM 842 C CA . GLN A 1 113 ? -9.137 8.817 -17.864 1.00 78.25 113 GLN A CA 1
ATOM 843 C C . GLN A 1 113 ? -9.062 10.184 -17.153 1.00 78.25 113 GLN A C 1
ATOM 845 O O . GLN A 1 113 ? -8.913 11.215 -17.806 1.00 78.25 113 GLN A O 1
ATOM 850 N N . GLU A 1 114 ? -9.209 10.210 -15.828 1.00 83.31 114 GLU A N 1
ATOM 851 C CA . GLU A 1 114 ? -9.133 11.423 -15.012 1.00 83.31 114 GLU A CA 1
ATOM 852 C C . GLU A 1 114 ? -7.740 11.565 -14.374 1.00 83.31 114 GLU A C 1
ATOM 854 O O . GLU A 1 114 ? -6.790 10.891 -14.763 1.00 83.31 114 GLU A O 1
ATOM 859 N N . ALA A 1 115 ? -7.597 12.465 -13.399 1.00 86.19 115 ALA A N 1
ATOM 860 C CA . ALA A 1 115 ? -6.361 12.591 -12.637 1.00 86.19 115 ALA A CA 1
ATOM 861 C C . ALA A 1 115 ? -6.152 11.361 -11.740 1.00 86.19 115 ALA A C 1
ATOM 863 O O . ALA A 1 115 ? -7.047 10.965 -10.991 1.00 86.19 115 ALA A O 1
ATOM 864 N N . TYR A 1 116 ? -4.953 10.788 -11.781 1.00 87.75 116 TYR A N 1
ATOM 865 C CA . TYR A 1 116 ? -4.560 9.657 -10.949 1.00 87.75 116 TYR A CA 1
ATOM 866 C C . TYR A 1 116 ? -3.081 9.761 -10.574 1.00 87.75 116 TYR A C 1
ATOM 868 O O . TYR A 1 116 ? -2.293 10.408 -11.258 1.00 87.75 116 TYR A O 1
ATOM 876 N N . THR A 1 117 ? -2.686 9.066 -9.511 1.00 91.06 117 THR A N 1
ATOM 877 C CA . THR A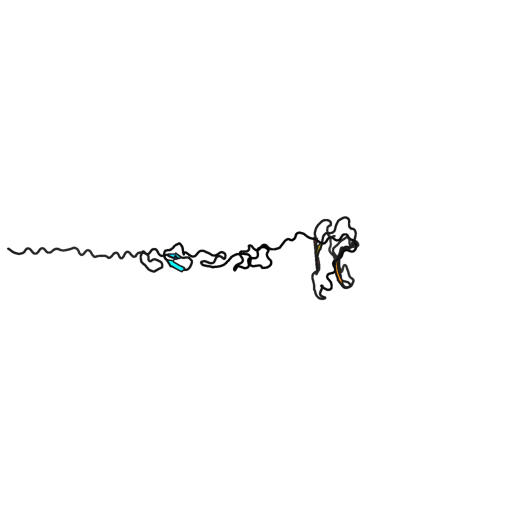 1 117 ? -1.281 8.919 -9.115 1.00 91.06 117 THR A CA 1
ATOM 878 C C . THR A 1 117 ? -0.866 7.465 -9.297 1.00 91.06 117 THR A C 1
ATOM 880 O O . THR A 1 117 ? -1.570 6.556 -8.858 1.00 91.06 117 THR A O 1
ATOM 883 N N . LYS A 1 118 ? 0.283 7.230 -9.931 1.00 91.62 118 LYS A N 1
ATOM 884 C CA . LYS A 1 118 ? 0.920 5.908 -9.995 1.00 91.62 118 LYS A CA 1
ATOM 885 C C . LYS A 1 118 ? 2.011 5.848 -8.939 1.00 91.62 118 LYS A C 1
ATOM 887 O O . LYS A 1 118 ? 2.851 6.742 -8.895 1.00 91.62 118 LYS A O 1
ATOM 892 N N . VAL A 1 119 ? 2.016 4.795 -8.128 1.00 94.88 119 VAL A N 1
ATOM 893 C CA . VAL A 1 119 ? 3.045 4.551 -7.110 1.00 94.88 119 VAL A CA 1
ATOM 894 C C . VAL A 1 119 ? 3.478 3.092 -7.137 1.00 94.88 119 VAL A C 1
ATOM 896 O O . VAL A 1 119 ? 2.658 2.218 -7.412 1.00 94.88 119 VAL A O 1
ATOM 899 N N . ALA A 1 120 ? 4.750 2.826 -6.856 1.00 95.25 120 ALA A N 1
ATOM 900 C CA . ALA A 1 120 ? 5.271 1.467 -6.750 1.00 95.25 120 ALA A CA 1
ATOM 901 C C . ALA A 1 120 ? 6.528 1.419 -5.873 1.00 95.25 120 ALA A C 1
ATOM 903 O O . ALA A 1 120 ? 7.309 2.368 -5.837 1.00 95.25 120 ALA A O 1
ATOM 904 N N . TRP A 1 121 ? 6.751 0.282 -5.218 1.00 95.50 121 TRP A N 1
ATOM 905 C CA . TRP A 1 121 ? 8.091 -0.115 -4.795 1.00 95.50 121 TRP A CA 1
ATOM 906 C C . TRP A 1 121 ? 8.746 -0.879 -5.942 1.00 95.50 121 TRP A C 1
ATOM 908 O O . TRP A 1 121 ? 8.160 -1.823 -6.468 1.00 95.50 121 TRP A O 1
ATOM 918 N N . VAL A 1 122 ? 9.947 -0.465 -6.341 1.00 95.50 122 VAL A N 1
ATOM 919 C CA . VAL A 1 122 ? 10.708 -1.098 -7.425 1.00 95.50 122 VAL A CA 1
ATOM 920 C C . VAL A 1 122 ? 12.157 -1.315 -7.017 1.00 95.50 122 VAL A C 1
ATOM 922 O O . VAL A 1 122 ? 12.752 -0.497 -6.314 1.00 95.50 122 VAL A O 1
ATOM 925 N N . LYS A 1 123 ? 12.747 -2.409 -7.489 1.00 94.19 123 LYS A N 1
ATOM 926 C CA . LYS A 1 123 ? 14.161 -2.719 -7.304 1.00 94.19 123 LYS A CA 1
ATOM 927 C C . LYS A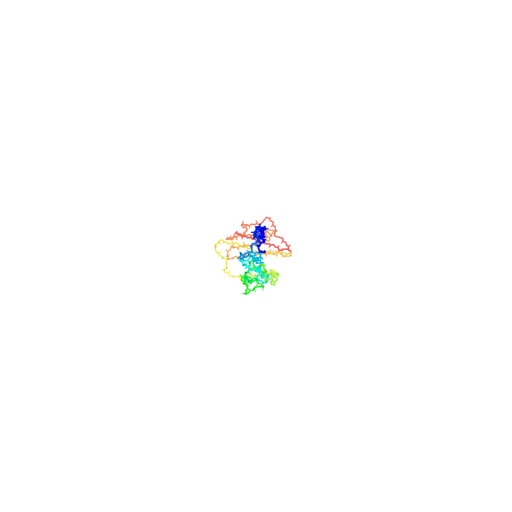 1 123 ? 14.744 -3.129 -8.645 1.00 94.19 123 LYS A C 1
ATOM 929 O O . LYS A 1 123 ? 14.321 -4.122 -9.224 1.00 94.19 123 LYS A O 1
ATOM 934 N N . ARG A 1 124 ? 15.703 -2.348 -9.144 1.00 92.19 124 ARG A N 1
ATOM 935 C CA . ARG A 1 124 ? 16.448 -2.700 -10.357 1.00 92.19 124 ARG A CA 1
ATOM 936 C C . ARG A 1 124 ? 17.676 -3.512 -9.977 1.00 92.19 124 ARG A C 1
ATOM 938 O O . ARG A 1 124 ? 18.446 -3.076 -9.121 1.00 92.19 124 ARG A O 1
ATOM 945 N N . GLU A 1 125 ? 17.892 -4.644 -10.631 1.00 90.19 125 GLU A N 1
ATOM 946 C CA . GLU A 1 125 ? 19.094 -5.444 -10.404 1.00 90.19 125 GLU A CA 1
ATOM 947 C C . GLU A 1 125 ? 20.298 -4.904 -11.212 1.00 90.19 125 GLU A C 1
ATOM 949 O O . GLU A 1 125 ? 20.107 -4.341 -12.291 1.00 90.19 125 GLU A O 1
ATOM 954 N N . PRO A 1 126 ? 21.545 -5.011 -10.707 1.00 84.56 126 PRO A N 1
ATOM 955 C CA . PRO A 1 126 ? 22.716 -4.365 -11.320 1.00 84.56 126 PRO A CA 1
ATOM 956 C C . PRO A 1 126 ? 23.131 -4.912 -12.691 1.00 84.56 126 PRO A C 1
ATOM 958 O O . PRO A 1 126 ? 23.813 -4.220 -13.443 1.00 84.56 126 PRO A O 1
ATOM 961 N N . GLU A 1 127 ? 22.789 -6.165 -12.986 1.00 81.06 127 GLU A N 1
ATOM 962 C CA . GLU A 1 127 ? 23.257 -6.876 -14.185 1.00 81.06 127 GLU A CA 1
ATOM 963 C C . GLU A 1 127 ? 22.282 -6.775 -15.361 1.00 81.06 127 GLU A C 1
ATOM 965 O O . GLU A 1 127 ? 22.636 -7.112 -16.493 1.00 81.06 127 GLU A O 1
ATOM 970 N N . ASP A 1 128 ? 21.078 -6.265 -15.112 1.00 73.62 128 ASP A N 1
ATOM 971 C CA . ASP A 1 128 ? 20.076 -6.084 -16.144 1.00 73.62 128 ASP A CA 1
ATOM 972 C C . ASP A 1 128 ? 20.285 -4.726 -16.843 1.00 73.62 128 ASP A C 1
ATOM 974 O O . ASP A 1 128 ? 20.458 -3.672 -16.217 1.00 73.62 128 ASP A O 1
ATOM 978 N N . ASN A 1 129 ? 20.308 -4.747 -18.175 1.00 73.75 129 ASN A N 1
ATOM 979 C CA . ASN A 1 129 ? 20.536 -3.574 -19.026 1.00 73.75 129 ASN A CA 1
ATOM 980 C C . ASN A 1 129 ? 19.333 -3.287 -19.941 1.00 73.75 129 ASN A C 1
ATOM 982 O O . ASN A 1 129 ? 19.488 -2.785 -21.059 1.00 73.75 129 ASN A O 1
ATOM 986 N N . GLY A 1 130 ? 18.131 -3.621 -19.470 1.00 83.81 130 GLY A N 1
ATOM 987 C CA . GLY A 1 130 ? 16.871 -3.386 -20.166 1.00 83.81 130 GLY A CA 1
ATOM 988 C C . GLY A 1 130 ? 16.313 -1.959 -20.067 1.00 83.81 130 GLY A C 1
ATOM 989 O O . GLY A 1 130 ? 16.883 -1.052 -19.457 1.00 83.81 130 GLY A O 1
ATOM 990 N N . ASN A 1 131 ? 15.152 -1.772 -20.698 1.00 88.19 131 ASN A N 1
ATOM 991 C CA . ASN A 1 131 ? 14.249 -0.651 -20.439 1.00 88.19 131 ASN A CA 1
ATOM 992 C C . ASN A 1 131 ? 13.130 -1.157 -19.532 1.00 88.19 131 ASN A C 1
ATOM 994 O O . ASN A 1 131 ? 12.409 -2.075 -19.917 1.00 88.19 131 ASN A O 1
ATOM 998 N N . TYR A 1 132 ? 12.957 -0.546 -18.365 1.00 90.94 132 TYR A N 1
ATOM 999 C CA . TYR A 1 132 ? 12.051 -1.081 -17.349 1.00 90.94 132 TYR A CA 1
ATOM 1000 C C . TYR A 1 132 ? 10.735 -0.328 -17.356 1.00 90.94 132 TYR A C 1
ATOM 1002 O O . TYR A 1 132 ? 10.662 0.799 -16.871 1.00 90.94 132 TYR A O 1
ATOM 1010 N N . ASN A 1 133 ? 9.688 -0.937 -17.899 1.00 91.75 133 ASN A N 1
ATOM 1011 C CA . ASN A 1 133 ? 8.332 -0.443 -17.701 1.00 91.75 133 ASN A CA 1
ATOM 1012 C C . ASN A 1 133 ? 7.854 -0.847 -16.299 1.00 91.75 133 ASN A C 1
ATOM 1014 O O . ASN A 1 133 ? 7.993 -2.006 -15.925 1.00 91.75 133 ASN A O 1
ATOM 1018 N N . ILE A 1 134 ? 7.332 0.107 -15.526 1.00 94.62 134 ILE A N 1
ATOM 1019 C CA . ILE A 1 134 ? 6.843 -0.131 -14.163 1.00 94.62 134 ILE A CA 1
ATOM 1020 C C . ILE A 1 134 ? 5.317 -0.210 -14.180 1.00 94.62 134 ILE A C 1
ATOM 1022 O O . ILE A 1 134 ? 4.740 -1.236 -13.837 1.00 94.62 134 ILE A O 1
ATOM 1026 N N . ILE A 1 135 ? 4.652 0.875 -14.592 1.00 93.44 135 ILE A N 1
ATOM 1027 C CA . ILE A 1 135 ? 3.192 0.932 -14.734 1.00 93.44 135 ILE A CA 1
ATOM 1028 C C . ILE A 1 135 ? 2.861 1.683 -16.020 1.00 93.44 135 ILE A C 1
ATOM 1030 O O . ILE A 1 135 ? 3.110 2.887 -16.157 1.00 93.44 135 ILE A O 1
ATOM 1034 N N . SER A 1 136 ? 2.201 0.992 -16.939 1.00 88.19 136 SER A N 1
ATOM 1035 C CA . SER A 1 136 ? 1.674 1.574 -18.171 1.00 88.19 136 SER A CA 1
ATOM 1036 C C . SER A 1 136 ? 0.179 1.307 -18.292 1.00 88.19 136 SER A C 1
ATOM 1038 O O . SER A 1 136 ? -0.353 0.407 -17.650 1.00 88.19 136 SER A O 1
ATOM 1040 N N . GLY A 1 137 ? -0.503 2.167 -19.044 1.00 81.12 137 GLY A N 1
ATOM 1041 C CA . GLY A 1 137 ? -1.918 2.002 -19.378 1.00 81.12 137 GLY A CA 1
ATOM 1042 C C . GLY A 1 137 ? -2.093 1.752 -20.873 1.00 81.12 137 GLY A C 1
ATOM 1043 O O . GLY A 1 137 ? -1.139 1.390 -21.563 1.00 81.12 137 GLY A O 1
ATOM 1044 N N . ASN 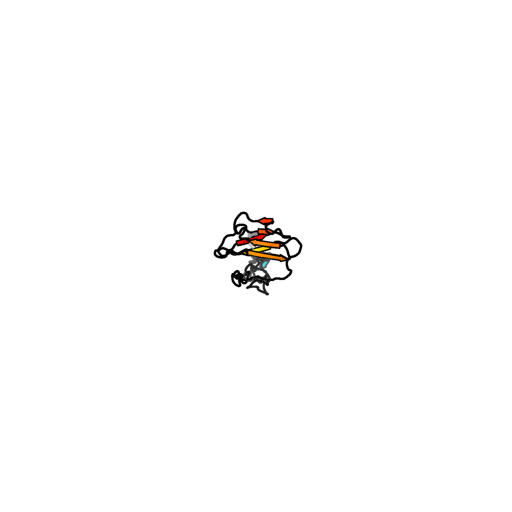A 1 138 ? -3.298 2.019 -21.389 1.00 72.62 138 ASN A N 1
ATOM 1045 C CA . ASN A 1 138 ? -3.566 2.062 -22.830 1.00 72.62 138 ASN A CA 1
ATOM 1046 C C . ASN A 1 138 ? -2.597 3.021 -23.575 1.00 72.62 138 ASN A C 1
ATOM 1048 O O . ASN A 1 138 ? -1.815 3.754 -22.960 1.00 72.62 138 ASN A O 1
ATOM 1052 N N . THR A 1 139 ? -2.648 3.025 -24.912 1.00 70.38 139 THR A N 1
ATOM 1053 C CA . THR A 1 139 ? -1.720 3.738 -25.805 1.00 70.38 139 THR A CA 1
ATOM 1054 C C . THR A 1 139 ? -1.267 5.096 -25.268 1.00 70.38 139 THR A C 1
ATOM 1056 O O . THR A 1 139 ? -2.060 6.025 -25.135 1.00 70.38 139 THR A O 1
ATOM 1059 N N . GLY A 1 140 ? 0.036 5.199 -24.996 1.00 75.50 140 GLY A N 1
ATOM 1060 C CA . GLY A 1 140 ? 0.729 6.463 -24.763 1.00 75.50 140 GLY A CA 1
ATOM 1061 C C . GLY A 1 140 ? 1.171 6.744 -23.331 1.00 75.50 140 GLY A C 1
ATOM 1062 O O . GLY A 1 140 ? 1.891 7.717 -23.170 1.00 75.50 140 GLY A O 1
ATOM 1063 N N . HIS A 1 141 ? 0.803 5.938 -22.325 1.00 86.50 141 HIS A N 1
ATOM 1064 C CA . HIS A 1 141 ? 1.080 6.240 -20.911 1.00 86.50 141 HIS A CA 1
ATOM 1065 C C . HIS A 1 141 ? 2.157 5.340 -20.306 1.00 86.50 141 HIS A C 1
ATOM 1067 O O . HIS A 1 141 ? 1.996 4.120 -20.298 1.00 86.50 141 HIS A O 1
ATOM 1073 N N . ALA A 1 142 ? 3.193 5.922 -19.699 1.00 90.12 142 ALA A N 1
ATOM 1074 C CA . ALA A 1 142 ? 4.242 5.154 -19.026 1.00 90.12 142 ALA A CA 1
ATOM 1075 C C . ALA A 1 142 ? 4.707 5.805 -17.722 1.00 90.12 142 ALA A C 1
ATOM 1077 O O . ALA A 1 142 ? 4.810 7.024 -17.630 1.00 90.12 142 ALA A O 1
ATOM 1078 N N . LEU A 1 143 ? 5.005 4.958 -16.741 1.00 94.81 143 LEU A N 1
ATOM 1079 C CA . LEU A 1 143 ? 5.947 5.186 -15.651 1.00 94.81 143 LEU A CA 1
ATOM 1080 C C . LEU A 1 143 ? 7.033 4.124 -15.829 1.00 94.81 143 LEU A C 1
ATOM 1082 O O . LEU A 1 143 ? 6.729 2.932 -15.781 1.00 94.81 143 LEU A O 1
ATOM 1086 N N . TRP A 1 144 ? 8.260 4.540 -16.124 1.00 94.81 144 TRP A N 1
ATOM 1087 C CA . TRP A 1 144 ? 9.300 3.634 -16.607 1.00 94.81 144 TRP A CA 1
ATOM 1088 C C . TRP A 1 144 ? 10.711 4.186 -16.380 1.00 94.81 144 TRP A C 1
ATOM 1090 O O . TRP A 1 144 ? 10.893 5.336 -15.989 1.00 94.81 144 TRP A O 1
ATOM 1100 N N . VAL A 1 145 ? 11.720 3.350 -16.619 1.00 94.81 145 VAL A N 1
ATOM 1101 C CA . VAL A 1 145 ? 13.142 3.653 -16.434 1.00 94.81 145 VAL A CA 1
ATOM 1102 C C . VAL A 1 145 ? 13.904 3.272 -17.717 1.00 94.81 145 VAL A C 1
ATOM 1104 O O . VAL A 1 145 ? 14.294 2.112 -17.883 1.00 94.81 145 VAL A O 1
ATOM 1107 N N . PRO A 1 146 ? 14.098 4.220 -18.656 1.00 92.69 146 PRO A N 1
ATOM 1108 C CA . PRO A 1 146 ? 14.848 3.992 -19.889 1.00 92.69 146 PRO A CA 1
ATOM 1109 C C . PRO A 1 146 ? 16.361 3.907 -19.672 1.00 92.69 146 PRO A C 1
ATOM 1111 O O . PRO A 1 146 ? 16.956 4.787 -19.042 1.00 92.69 146 PRO A O 1
ATOM 1114 N N . SER A 1 147 ? 17.021 2.958 -20.336 1.00 92.12 147 SER A N 1
ATOM 1115 C CA . SER A 1 147 ? 18.487 2.932 -20.442 1.00 92.12 147 SER A CA 1
ATOM 1116 C C . SER A 1 147 ? 19.027 4.121 -21.248 1.00 92.12 147 SER A C 1
ATOM 1118 O O . SER A 1 147 ? 20.063 4.690 -20.901 1.00 92.12 147 SER A O 1
ATOM 1120 N N . SER A 1 148 ? 18.281 4.589 -22.260 1.00 91.50 148 SER A N 1
ATOM 1121 C CA . SER A 1 148 ? 18.644 5.753 -23.087 1.00 91.50 148 SER A CA 1
ATOM 1122 C C . SER A 1 148 ? 18.762 7.060 -22.302 1.00 91.50 148 SER A C 1
ATOM 1124 O O . SER A 1 148 ? 19.456 7.975 -22.741 1.00 91.50 148 SER A O 1
ATOM 1126 N N . ASN A 1 149 ? 18.106 7.146 -21.142 1.00 91.31 149 ASN A N 1
ATOM 1127 C CA . ASN A 1 149 ? 18.092 8.342 -20.302 1.00 91.31 149 ASN A CA 1
ATOM 1128 C C . ASN A 1 149 ? 18.924 8.145 -19.027 1.00 91.31 149 ASN A C 1
ATOM 1130 O O . ASN A 1 149 ? 18.764 8.885 -18.059 1.00 91.31 149 ASN A O 1
ATOM 1134 N N . GLY A 1 150 ? 19.821 7.154 -19.021 1.00 93.62 150 GLY A N 1
ATOM 1135 C CA . GLY A 1 150 ? 20.696 6.875 -17.887 1.00 93.62 150 GLY A CA 1
ATOM 1136 C C . GLY A 1 150 ? 19.954 6.307 -16.681 1.00 93.62 150 GLY A C 1
ATOM 1137 O O . GLY A 1 150 ? 20.330 6.613 -15.556 1.00 93.62 150 GLY A O 1
ATOM 1138 N N . TYR A 1 151 ? 18.900 5.515 -16.905 1.00 94.81 151 TYR A N 1
ATOM 1139 C CA . TYR A 1 151 ? 18.112 4.859 -15.856 1.00 94.81 151 TYR A CA 1
ATOM 1140 C C . TYR A 1 151 ? 17.453 5.816 -14.856 1.00 94.81 151 TYR A C 1
ATOM 1142 O O . TYR A 1 151 ? 17.247 5.483 -13.687 1.00 94.81 151 TYR A O 1
ATOM 1150 N N . LYS A 1 152 ? 17.105 7.014 -15.320 1.00 95.69 152 LYS A N 1
ATOM 1151 C CA . LYS A 1 152 ? 16.304 7.977 -14.565 1.00 95.69 152 LYS A CA 1
ATOM 1152 C C . LYS A 1 152 ? 14.839 7.574 -14.646 1.00 95.69 152 LYS A C 1
ATOM 1154 O O . LYS A 1 152 ? 14.378 7.182 -15.719 1.00 95.69 152 LYS A O 1
ATOM 1159 N N . LEU A 1 153 ? 14.117 7.672 -13.533 1.00 96.44 153 LEU A N 1
ATOM 1160 C CA . LEU A 1 153 ? 12.672 7.475 -13.545 1.00 96.44 153 LEU A CA 1
ATOM 1161 C C . LEU A 1 153 ? 12.044 8.517 -14.469 1.00 96.44 153 LEU A C 1
ATOM 1163 O O . LEU A 1 153 ? 12.365 9.702 -14.385 1.00 96.44 153 LEU A O 1
ATOM 1167 N N . ALA A 1 154 ? 11.180 8.070 -15.367 1.00 95.56 154 ALA A N 1
ATOM 1168 C CA . ALA A 1 154 ? 10.526 8.910 -16.347 1.00 95.56 154 ALA A CA 1
ATOM 1169 C C . ALA A 1 154 ? 9.050 8.549 -16.458 1.00 95.56 154 ALA A C 1
ATOM 1171 O O . ALA A 1 154 ? 8.643 7.401 -16.250 1.00 95.56 154 ALA A O 1
ATOM 1172 N N . ALA A 1 155 ? 8.243 9.534 -16.824 1.00 94.88 155 ALA A N 1
ATOM 1173 C CA . ALA A 1 155 ? 6.844 9.308 -17.111 1.00 94.88 155 ALA A CA 1
ATOM 1174 C C . ALA A 1 155 ? 6.298 10.285 -18.148 1.00 94.88 155 ALA A C 1
ATOM 1176 O O . ALA A 1 155 ? 6.846 11.364 -18.397 1.00 94.88 155 ALA A O 1
ATOM 1177 N N . GLY A 1 156 ? 5.173 9.897 -18.734 1.00 91.31 156 GLY A N 1
ATOM 1178 C CA . GLY A 1 156 ? 4.376 10.774 -19.574 1.00 91.31 156 GLY A CA 1
ATOM 1179 C C . GLY A 1 156 ? 3.225 10.055 -20.265 1.00 91.31 156 GLY A C 1
ATOM 1180 O O . GLY A 1 156 ? 2.935 8.892 -19.964 1.00 91.31 156 GLY A O 1
ATOM 1181 N N . HIS A 1 157 ? 2.549 10.788 -21.147 1.00 87.50 157 HIS A N 1
ATOM 1182 C CA . HIS A 1 157 ? 1.319 10.395 -21.832 1.00 87.50 157 HIS A CA 1
ATOM 1183 C C . HIS A 1 157 ? 1.361 10.798 -23.319 1.00 87.50 157 HIS A C 1
ATOM 1185 O O . HIS A 1 157 ? 2.249 11.537 -23.750 1.00 87.50 157 HIS A O 1
ATOM 1191 N N . ASP A 1 158 ? 0.412 10.297 -24.116 1.00 85.75 158 ASP A N 1
ATOM 1192 C CA . ASP A 1 158 ? 0.219 10.644 -25.536 1.00 85.75 158 ASP A CA 1
ATOM 1193 C C . ASP A 1 158 ? 1.464 10.477 -26.425 1.00 85.75 158 ASP A C 1
ATOM 1195 O O . ASP A 1 158 ? 1.693 11.222 -27.378 1.00 85.75 158 ASP A O 1
ATOM 1199 N N . GLY A 1 159 ? 2.295 9.477 -26.113 1.00 83.31 159 GLY A N 1
ATOM 1200 C CA . GLY A 1 159 ? 3.520 9.181 -26.861 1.00 83.31 159 GLY A CA 1
ATOM 1201 C C . GLY A 1 159 ? 4.721 10.051 -26.477 1.00 83.31 159 GLY A C 1
ATOM 1202 O O . GLY A 1 159 ? 5.815 9.838 -27.002 1.00 83.31 159 GLY A O 1
ATOM 1203 N N . ALA A 1 160 ? 4.557 10.983 -25.534 1.00 89.25 160 ALA A N 1
ATOM 1204 C CA . ALA A 1 160 ? 5.649 11.699 -24.889 1.00 89.25 160 ALA A CA 1
ATOM 1205 C C . ALA A 1 160 ? 6.053 10.962 -23.602 1.00 89.25 160 ALA A C 1
ATOM 1207 O O . ALA A 1 160 ? 5.600 11.275 -22.508 1.00 89.25 160 ALA A O 1
ATOM 1208 N N . TRP A 1 161 ? 6.901 9.944 -23.735 1.00 89.44 161 TRP A N 1
ATOM 1209 C CA . TRP A 1 161 ? 7.207 8.986 -22.662 1.00 89.44 161 TRP A CA 1
ATOM 1210 C C . TRP A 1 161 ? 8.062 9.540 -21.514 1.00 89.44 161 TRP A C 1
ATOM 1212 O O . TRP A 1 161 ? 8.147 8.918 -20.459 1.00 89.44 161 TRP A O 1
ATOM 1222 N N . THR A 1 162 ? 8.729 10.674 -21.718 1.00 92.31 162 THR A N 1
ATOM 1223 C CA . THR A 1 162 ? 9.694 11.257 -20.769 1.00 92.31 162 THR A CA 1
ATOM 1224 C C . THR A 1 162 ? 9.404 12.737 -20.525 1.00 92.31 162 THR A C 1
ATOM 1226 O O . THR A 1 162 ? 10.322 13.551 -20.442 1.00 92.31 162 THR A O 1
ATOM 1229 N N . SER A 1 163 ? 8.120 13.102 -20.494 1.00 93.19 163 SER A N 1
ATOM 1230 C CA . SER A 1 163 ? 7.662 14.474 -20.237 1.00 93.19 163 SER A CA 1
ATOM 1231 C C . SER A 1 163 ? 8.087 14.969 -18.858 1.00 93.19 163 SER A C 1
ATOM 1233 O O . SER A 1 163 ? 8.428 16.139 -18.700 1.00 93.19 163 SER A O 1
ATOM 1235 N N . VAL A 1 164 ? 8.098 14.065 -17.878 1.00 94.75 164 VAL A N 1
ATOM 1236 C CA . VAL A 1 164 ? 8.708 14.276 -16.566 1.00 94.75 164 VAL A CA 1
ATOM 1237 C C . VAL A 1 164 ? 9.789 13.230 -16.349 1.00 94.75 164 VAL A C 1
ATOM 1239 O O . VAL A 1 164 ? 9.670 12.089 -16.803 1.00 94.75 164 VAL A O 1
ATOM 1242 N N . GLN A 1 165 ? 10.867 13.636 -15.690 1.00 95.56 165 GLN A N 1
ATOM 1243 C CA . GLN A 1 165 ? 12.012 12.779 -15.446 1.00 95.56 165 GLN A CA 1
ATOM 1244 C C . GLN A 1 165 ? 12.736 13.229 -14.185 1.00 95.56 165 GLN A C 1
ATOM 1246 O O . GLN A 1 165 ? 12.899 14.429 -13.957 1.00 95.56 165 GLN A O 1
ATOM 1251 N N . ASP A 1 166 ? 13.228 12.262 -13.424 1.00 96.44 166 ASP A N 1
ATOM 1252 C CA . ASP A 1 166 ? 14.118 12.525 -12.307 1.00 96.44 166 ASP A CA 1
ATOM 1253 C C . ASP A 1 166 ? 15.464 13.097 -12.767 1.00 96.44 166 ASP A C 1
ATOM 1255 O O . ASP A 1 166 ? 15.904 12.962 -13.919 1.00 96.44 166 ASP A O 1
ATOM 1259 N N . ASN A 1 167 ? 16.141 13.750 -11.825 1.00 95.44 167 ASN A N 1
ATOM 1260 C CA . ASN A 1 167 ? 17.471 14.307 -12.048 1.00 95.44 167 ASN A CA 1
ATOM 1261 C C . ASN A 1 167 ? 18.556 13.231 -11.992 1.00 95.44 167 ASN A C 1
ATOM 1263 O O . ASN A 1 167 ? 19.526 13.309 -12.749 1.00 95.44 167 ASN A O 1
ATOM 1267 N N . GLU A 1 168 ? 18.352 12.214 -11.159 1.00 95.62 168 GLU A N 1
ATOM 1268 C CA . GLU A 1 168 ? 19.313 11.154 -10.880 1.00 95.62 168 GLU A CA 1
ATOM 1269 C C . GLU A 1 168 ? 18.787 9.793 -11.328 1.00 95.62 168 GLU A C 1
ATOM 1271 O O . GLU A 1 168 ? 17.582 9.578 -11.480 1.00 95.62 168 GLU A O 1
ATOM 1276 N N . ALA A 1 169 ? 19.720 8.882 -11.588 1.00 94.38 169 ALA A N 1
ATOM 1277 C CA . ALA A 1 169 ? 19.378 7.505 -11.896 1.00 94.38 169 ALA A CA 1
ATOM 1278 C C . ALA A 1 169 ? 18.774 6.834 -10.659 1.00 94.38 169 ALA A C 1
ATOM 1280 O O . ALA A 1 169 ? 19.237 7.051 -9.539 1.00 94.38 169 ALA A O 1
ATOM 1281 N N . LEU A 1 170 ? 17.789 5.966 -10.871 1.00 94.06 170 LEU A N 1
ATOM 1282 C CA . LEU A 1 170 ? 17.272 5.109 -9.813 1.00 94.06 170 LEU A CA 1
ATOM 1283 C C . LEU A 1 170 ? 18.395 4.166 -9.351 1.00 94.06 170 LEU A C 1
ATOM 1285 O O . LEU A 1 170 ? 19.111 3.637 -10.201 1.00 94.06 170 LEU A O 1
ATOM 1289 N N . SER A 1 171 ? 18.566 3.912 -8.059 1.00 93.50 171 SER A N 1
ATOM 1290 C CA . SER A 1 171 ? 19.629 3.017 -7.584 1.00 93.50 171 SER A CA 1
ATOM 1291 C C . SER A 1 171 ? 19.424 1.554 -8.000 1.00 93.50 171 SER A C 1
ATOM 1293 O O . SER A 1 171 ? 18.300 1.113 -8.247 1.00 93.50 171 SER A O 1
ATOM 1295 N N . THR A 1 172 ? 20.513 0.781 -8.062 1.00 93.75 172 THR A N 1
ATOM 1296 C CA . THR A 1 172 ? 20.483 -0.678 -8.285 1.00 93.75 172 THR A CA 1
ATOM 1297 C C . THR A 1 172 ? 20.675 -1.450 -6.986 1.00 93.75 172 THR A C 1
ATOM 1299 O O . THR A 1 172 ? 21.440 -1.017 -6.130 1.00 93.75 172 THR A O 1
ATOM 1302 N N . GLY A 1 173 ? 20.077 -2.637 -6.874 1.00 92.56 173 GLY A N 1
ATOM 1303 C CA . GLY A 1 173 ? 20.283 -3.546 -5.742 1.00 92.56 173 GLY A CA 1
ATOM 1304 C C . GLY A 1 173 ? 19.542 -3.148 -4.461 1.00 92.56 173 GLY A C 1
ATOM 1305 O O . GLY A 1 173 ? 19.642 -3.861 -3.464 1.00 92.56 173 GLY A O 1
ATOM 1306 N N . GLU A 1 174 ? 18.746 -2.078 -4.493 1.00 94.06 174 GLU A N 1
ATOM 1307 C CA . GLU A 1 174 ? 17.953 -1.587 -3.363 1.00 94.06 174 GLU A CA 1
ATOM 1308 C C . GLU A 1 174 ? 16.525 -1.200 -3.773 1.00 94.06 174 GLU A C 1
ATOM 1310 O O . GLU A 1 174 ? 16.251 -0.895 -4.938 1.00 94.06 174 GLU A O 1
ATOM 1315 N N . TRP A 1 175 ? 15.605 -1.256 -2.809 1.00 94.50 175 TRP A N 1
ATOM 1316 C CA . TRP A 1 175 ? 14.206 -0.884 -2.998 1.00 94.50 175 TRP A CA 1
ATOM 1317 C C . TRP A 1 175 ? 14.047 0.634 -3.049 1.00 94.50 175 TRP A C 1
ATOM 1319 O O . TRP A 1 175 ? 14.492 1.348 -2.154 1.00 94.50 175 TRP A O 1
ATOM 1329 N N . ASN A 1 176 ? 13.359 1.114 -4.079 1.00 95.31 176 ASN A N 1
ATOM 1330 C CA . ASN A 1 176 ? 13.033 2.518 -4.274 1.00 95.31 176 ASN A CA 1
ATOM 1331 C C . ASN A 1 176 ? 11.511 2.684 -4.294 1.00 95.31 176 ASN A C 1
ATOM 1333 O O . ASN A 1 176 ? 10.819 1.956 -5.008 1.00 95.31 176 ASN A O 1
ATOM 1337 N N . PHE A 1 177 ? 10.996 3.659 -3.547 1.00 95.56 177 PHE A N 1
ATOM 1338 C CA . PHE A 1 177 ? 9.592 4.053 -3.624 1.00 95.56 177 PHE A CA 1
ATOM 1339 C C . PHE A 1 177 ? 9.435 5.159 -4.664 1.00 95.56 177 PHE A C 1
ATOM 1341 O O . PHE A 1 177 ? 10.007 6.238 -4.514 1.00 95.56 177 PHE A O 1
ATOM 1348 N N . VAL A 1 178 ? 8.676 4.884 -5.722 1.00 96.44 178 VAL A N 1
ATOM 1349 C CA . VAL A 1 178 ? 8.498 5.791 -6.858 1.00 96.44 178 VAL A CA 1
ATOM 1350 C C . VAL A 1 178 ? 7.053 6.246 -6.971 1.00 96.44 178 VAL A C 1
ATOM 1352 O O . VAL A 1 178 ? 6.126 5.492 -6.666 1.00 96.44 178 VAL A O 1
ATOM 1355 N N . ALA A 1 179 ? 6.861 7.480 -7.431 1.00 95.38 179 ALA A N 1
ATOM 1356 C CA . ALA A 1 179 ? 5.549 8.079 -7.608 1.00 95.38 179 ALA A CA 1
ATOM 1357 C C . ALA A 1 179 ? 5.539 9.045 -8.797 1.00 95.38 179 ALA A C 1
ATOM 1359 O O . ALA A 1 179 ? 6.514 9.754 -9.036 1.00 95.38 179 ALA A O 1
ATOM 1360 N N . VAL A 1 180 ? 4.415 9.110 -9.507 1.00 93.00 180 VAL A N 1
ATOM 1361 C CA . VAL A 1 180 ? 4.116 10.174 -10.472 1.00 93.00 180 VAL A CA 1
ATOM 1362 C C . VAL A 1 180 ? 2.640 10.535 -10.392 1.00 93.00 180 VAL A C 1
ATOM 1364 O O . VAL A 1 180 ? 1.794 9.663 -10.173 1.00 93.00 180 VAL A O 1
ATOM 1367 N N . THR A 1 181 ? 2.348 11.818 -10.576 1.00 89.06 181 THR A N 1
ATOM 1368 C CA . THR A 1 181 ? 0.999 12.378 -10.632 1.00 89.06 181 THR A CA 1
ATOM 1369 C C . THR A 1 181 ? 0.752 13.110 -11.936 1.00 89.06 181 THR A C 1
ATOM 1371 O O . THR A 1 181 ? 1.743 13.545 -12.565 1.00 89.06 181 THR A O 1
#

Radius of gyration: 41.98 Å; Cα contacts (8 Å, |Δi|>4): 272; chai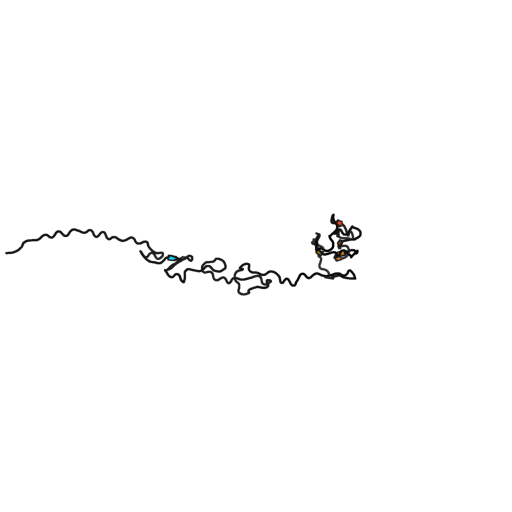ns: 1; bounding box: 63×36×146 Å

Mean predicted aligned error: 15.38 Å

Secondary structure (DSSP, 8-state):
---------------------PPB-TTS-BT---EE-TTS-EES-TTSS--B-TTS-BT----BSB--TTSTTB-TT-SB--S---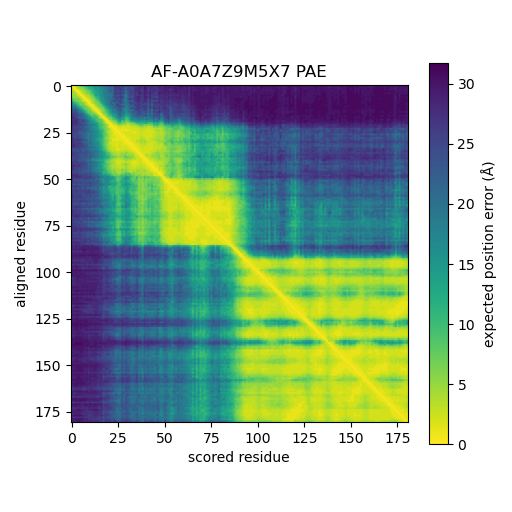-------------SSS------S-S-SS---EEEEE-B-TT--S-EEEEE-STT-EEEE-GGGTSEEEEESTT-TTSEEEEEEPPBSS-EEEEE-

pLDDT: mean 84.17, std 13.48, range [38.84, 97.19]

Foldseek 3Di:
DDDPDDDDPDPPPPPPPPPVQADAFPVRHRPDQWHQAPVRDTGNDPVPSFDQDLVRRTVDDFDEDCCDPQFPGHDPRGPDYNVNGHPDPCVDPDDDDDPPPPDDDDPDQDDDPDDDKDKDKDAAAPPDQAKAFDDADPPFWTFTQDSVVVQWTATDGPVPGRPDTDPDHDDHPDIDIDMDD

Nearest PDB structures (foldseek):
  6em1-assembly1_M  TM=2.889E-01  e=3.012E+00  Saccharomyces cerevisiae S288C
  5hff-assembly1_A  TM=3.003E-01  e=5.977E+00  Rattus norvegicus
  5het-assembly1_A  TM=2.953E-01  e=7.669E+00  Rattus norvegicus

Sequence (181 aa):
MRKKNFVLFLPLLFWLSCEEDLPKDCAGVPGGDAVEDDCGVCDDNPSNDCEEDCAGILGGNNICGCTDSTAVNYNSTATFDDGSCERFIDNGEFFLSFDGVDDYVDLGDMLSQEAYTKVAWVKREPEDNGNYNIISGNTGHALWVPSSNGYKLAAGHDGAWTSVQDNEALSTGEWNFVAVT